Protein AF-A0AAR5PGC4-F1 (afdb_monomer_lite)

Radius of gyration: 44.19 Å; chains: 1; bounding box: 71×67×130 Å

Foldseek 3Di:
DDPPPPDQDWDADPDVVVQVVCCVQPVDSTQRPPDPVRVVSSVVSVVVVVVVVVVVVVVVVVVVVLVVQVVCVVVVVDDLVPRDPVCCPPPVNVVVVVVVVVVVVVVVPDDDDDPPPDLVVDPPVPPDDPPPPDCSVPPPPPDVPPDPDDPVVVVPPDDPVNCCVVVVDPDPVVVVVVDDDDPLVVVLVVDPDPVVNVVSVCVVVVVVVVVPVVDDDDDDDDDDDDDDDD

pLDDT: mean 74.35, std 17.11, range [30.66, 97.81]

Structure (mmCIF, N/CA/C/O backbone):
data_AF-A0AAR5PGC4-F1
#
_entry.id   AF-A0AAR5PGC4-F1
#
loop_
_atom_site.group_PDB
_atom_site.id
_atom_site.type_symbol
_atom_site.label_atom_id
_atom_site.label_alt_id
_atom_site.label_comp_id
_atom_site.label_asym_id
_atom_site.label_entity_id
_atom_site.label_seq_id
_atom_site.pdbx_PDB_ins_code
_atom_site.Cartn_x
_atom_site.Cartn_y
_atom_site.Cartn_z
_atom_site.occupancy
_atom_site.B_iso_or_equiv
_atom_site.auth_seq_id
_atom_site.auth_comp_id
_atom_site.auth_asym_id
_atom_site.auth_atom_id
_atom_site.pdbx_PDB_model_num
ATOM 1 N N . MET A 1 1 ? -27.493 26.673 59.583 1.00 34.72 1 MET A N 1
ATOM 2 C CA . MET A 1 1 ? -26.620 25.629 59.009 1.00 34.72 1 MET A CA 1
ATOM 3 C C . MET A 1 1 ? -27.508 24.739 58.149 1.00 34.72 1 MET A C 1
ATOM 5 O O . MET A 1 1 ? -28.115 23.813 58.661 1.00 34.72 1 MET A O 1
ATOM 9 N N . LEU A 1 2 ? -27.730 25.131 56.891 1.00 30.66 2 LEU A N 1
ATOM 10 C CA . LEU A 1 2 ? -28.584 24.382 55.966 1.00 30.66 2 LEU A CA 1
ATOM 11 C C . LEU A 1 2 ? -27.715 23.325 55.294 1.00 30.66 2 LEU A C 1
ATOM 13 O O . LEU A 1 2 ? -26.863 23.648 54.470 1.00 30.66 2 LEU A O 1
ATOM 17 N N . ILE A 1 3 ? -27.892 22.076 55.710 1.00 40.25 3 ILE A N 1
ATOM 18 C CA . ILE A 1 3 ? -27.291 20.920 55.054 1.00 40.25 3 ILE A CA 1
ATOM 19 C C . ILE A 1 3 ? -28.083 20.728 53.757 1.00 40.25 3 ILE A C 1
ATOM 21 O O . ILE A 1 3 ? -29.163 20.142 53.765 1.00 40.25 3 ILE A O 1
ATOM 25 N N . PHE A 1 4 ? -27.581 21.286 52.654 1.00 37.94 4 PHE A N 1
ATOM 26 C CA . PHE A 1 4 ? -28.023 20.916 51.311 1.00 37.94 4 PHE A CA 1
ATOM 27 C C . PHE A 1 4 ? -27.596 19.460 51.084 1.00 37.94 4 PHE A C 1
ATOM 29 O O . PHE A 1 4 ? -26.468 19.191 50.678 1.00 37.94 4 PHE A O 1
ATOM 36 N N . SER A 1 5 ? -28.478 18.510 51.399 1.00 41.94 5 SER A N 1
ATOM 37 C CA . SER A 1 5 ? -28.357 17.156 50.862 1.00 41.94 5 SER A CA 1
ATOM 38 C C . SER A 1 5 ? -28.735 17.243 49.390 1.00 41.94 5 SER A C 1
ATOM 40 O O . SER A 1 5 ? -29.903 17.397 49.049 1.00 41.94 5 SER A O 1
ATOM 42 N N . ALA A 1 6 ? -27.725 17.264 48.523 1.00 49.66 6 ALA A N 1
ATOM 43 C CA . ALA A 1 6 ? -27.918 17.111 47.093 1.00 49.66 6 ALA A CA 1
ATOM 44 C C . ALA A 1 6 ? -28.332 15.658 46.844 1.00 49.66 6 ALA A C 1
ATOM 46 O O . ALA A 1 6 ? -27.504 14.750 46.930 1.00 49.66 6 ALA A O 1
ATOM 47 N N . ASP A 1 7 ? -29.619 15.448 46.591 1.00 49.62 7 ASP A N 1
ATOM 48 C CA . ASP A 1 7 ? -30.157 14.149 46.216 1.00 49.62 7 ASP A CA 1
ATOM 49 C C . ASP A 1 7 ? -29.430 13.633 44.963 1.00 49.62 7 ASP A C 1
ATOM 51 O O . ASP A 1 7 ? -29.566 14.153 43.852 1.00 49.62 7 ASP A O 1
ATOM 55 N N . LEU A 1 8 ? -28.616 12.597 45.161 1.00 53.31 8 LEU A N 1
ATOM 56 C CA . LEU A 1 8 ? -28.086 11.740 44.109 1.00 53.31 8 LEU A CA 1
ATOM 57 C C . LEU A 1 8 ? -29.271 10.972 43.516 1.00 53.31 8 LEU A C 1
ATOM 59 O O . LEU A 1 8 ? -29.638 9.923 44.036 1.00 53.31 8 LEU A O 1
ATOM 63 N N . LEU A 1 9 ? -29.895 11.486 42.455 1.00 57.25 9 LEU A N 1
ATOM 64 C CA . LEU A 1 9 ? -30.876 10.729 41.673 1.00 57.25 9 LEU A CA 1
ATOM 65 C C . LEU A 1 9 ? -30.143 9.929 40.582 1.00 57.25 9 LEU A C 1
ATOM 67 O O . LEU A 1 9 ? -29.776 10.508 39.555 1.00 57.25 9 LEU A O 1
ATOM 71 N N . PRO A 1 10 ? -29.895 8.617 40.775 1.00 64.56 10 PRO A N 1
ATOM 72 C CA . PRO A 1 10 ? -29.341 7.771 39.728 1.00 64.56 10 PRO A CA 1
ATOM 73 C C . PRO A 1 10 ? -30.358 7.641 38.592 1.00 64.56 10 PRO A C 1
ATOM 75 O O . PRO A 1 10 ? -31.470 7.148 38.790 1.00 64.56 10 PRO A O 1
ATOM 78 N N . VAL A 1 11 ? -29.981 8.072 37.389 1.00 70.69 11 VAL A N 1
ATOM 79 C CA . VAL A 1 11 ? -30.839 7.940 36.205 1.00 70.69 11 VAL A CA 1
ATOM 80 C C . VAL A 1 11 ? -30.574 6.597 35.535 1.00 70.69 11 VAL A C 1
ATOM 82 O O . VAL A 1 11 ? -29.424 6.175 35.379 1.00 70.69 11 VAL A O 1
ATOM 85 N N . PHE A 1 12 ? -31.655 5.930 35.136 1.00 69.69 12 PHE A N 1
ATOM 86 C CA . PHE A 1 12 ? -31.626 4.642 34.456 1.00 69.69 12 PHE A CA 1
ATOM 87 C C . PHE A 1 12 ? -32.025 4.800 32.986 1.00 69.69 12 PHE A C 1
ATOM 89 O O . PHE A 1 12 ? -33.041 5.423 32.675 1.00 69.69 12 PHE A O 1
ATOM 96 N N . PHE A 1 13 ? -31.250 4.215 32.071 1.00 76.75 13 PHE A N 1
ATOM 97 C CA . PHE A 1 13 ? -31.572 4.221 30.643 1.00 76.75 13 PHE A CA 1
ATOM 98 C C . PHE A 1 13 ? -32.434 3.010 30.281 1.00 76.75 13 PHE A C 1
ATOM 100 O O . PHE A 1 13 ? -32.047 1.869 30.518 1.00 76.75 13 PHE A O 1
ATOM 107 N N . ASN A 1 14 ? -33.581 3.252 29.642 1.00 80.62 14 ASN A N 1
ATOM 108 C CA . ASN A 1 14 ? -34.483 2.186 29.187 1.00 80.62 14 ASN A CA 1
ATOM 109 C C . ASN A 1 14 ? -33.971 1.461 27.919 1.00 80.62 14 ASN A C 1
ATOM 111 O O . ASN A 1 14 ? -34.491 0.422 27.528 1.00 80.62 14 ASN A O 1
ATOM 115 N N . ILE A 1 15 ? -32.936 1.994 27.256 1.00 87.50 15 ILE A N 1
ATOM 116 C CA . ILE A 1 15 ? -32.367 1.402 26.040 1.00 87.50 15 ILE A CA 1
ATOM 117 C C . ILE A 1 15 ? -31.286 0.377 26.430 1.00 87.50 15 ILE A C 1
ATOM 119 O O . ILE A 1 15 ? -30.259 0.770 26.993 1.00 87.50 15 ILE A O 1
ATOM 123 N N . PRO A 1 16 ? -31.441 -0.919 26.088 1.00 87.25 16 PRO A N 1
ATOM 124 C CA . PRO A 1 16 ? -30.526 -1.971 26.535 1.00 87.25 16 PRO A CA 1
ATOM 125 C C . PRO A 1 16 ? -29.106 -1.808 25.980 1.00 87.25 16 PRO A C 1
ATOM 127 O O . PRO A 1 16 ? -28.147 -2.081 26.691 1.00 87.25 16 PRO A O 1
ATOM 130 N N . GLN A 1 17 ? -28.957 -1.307 24.748 1.00 89.06 17 GLN A N 1
ATOM 131 C CA . GLN A 1 17 ? -27.648 -1.049 24.129 1.00 89.06 17 GLN A CA 1
ATOM 132 C C . GLN A 1 17 ? -26.873 0.068 24.836 1.00 89.06 17 GLN A C 1
ATOM 134 O O . GLN A 1 17 ? -25.654 0.006 24.973 1.00 89.06 17 GLN A O 1
ATOM 139 N N . VAL A 1 18 ? -27.586 1.101 25.292 1.00 88.25 18 VAL A N 1
ATOM 140 C CA . VAL A 1 18 ? -26.988 2.208 26.044 1.00 88.25 18 VAL A CA 1
ATOM 141 C C . VAL A 1 18 ? -26.573 1.710 27.421 1.00 88.25 18 VAL A C 1
ATOM 143 O O . VAL A 1 18 ? -25.461 1.986 27.860 1.00 88.25 18 VAL A O 1
ATOM 146 N N . ARG A 1 19 ? -27.421 0.901 28.061 1.00 87.50 19 ARG A N 1
ATOM 147 C CA . ARG A 1 19 ? -27.125 0.286 29.354 1.00 87.50 19 ARG A CA 1
ATOM 148 C C . ARG A 1 19 ? -25.873 -0.595 29.305 1.00 87.50 19 ARG A C 1
ATOM 150 O O . ARG A 1 19 ? -24.963 -0.364 30.091 1.00 87.50 19 ARG A O 1
ATOM 157 N N . THR A 1 20 ? -25.780 -1.533 28.361 1.00 89.50 20 THR A N 1
ATOM 158 C CA . THR A 1 20 ? -24.592 -2.397 28.222 1.00 89.50 20 THR A CA 1
ATOM 159 C C . THR A 1 20 ? -23.338 -1.608 27.868 1.00 89.50 20 THR A C 1
ATOM 161 O O . THR A 1 20 ? -22.251 -1.941 28.337 1.00 89.50 20 THR A O 1
ATOM 164 N N . ARG A 1 21 ? -23.458 -0.533 27.076 1.00 89.69 21 ARG A N 1
ATOM 165 C CA . ARG A 1 21 ? -22.313 0.329 26.756 1.00 89.69 21 ARG A CA 1
ATOM 166 C C . ARG A 1 21 ? -21.834 1.130 27.965 1.00 89.69 21 ARG A C 1
ATOM 168 O O . ARG A 1 21 ? -20.632 1.187 28.195 1.00 89.69 21 ARG A O 1
ATOM 175 N N . ILE A 1 22 ? -22.740 1.700 28.756 1.00 89.69 22 ILE A N 1
ATOM 176 C CA . ILE A 1 22 ? -22.387 2.407 29.997 1.00 89.69 22 ILE A CA 1
ATOM 177 C C . ILE A 1 22 ? -21.803 1.429 31.020 1.00 89.69 22 ILE A C 1
ATOM 179 O O . ILE A 1 22 ? -20.782 1.737 31.626 1.00 89.69 22 ILE A O 1
ATOM 183 N N . GLU A 1 23 ? -22.374 0.233 31.157 1.00 90.19 23 GLU A N 1
ATOM 184 C CA . GLU A 1 23 ? -21.842 -0.824 32.021 1.00 90.19 23 GLU A CA 1
ATOM 185 C C . GLU A 1 23 ? -20.435 -1.251 31.586 1.00 90.19 23 GLU A C 1
ATOM 187 O O . GLU A 1 23 ? -19.547 -1.377 32.423 1.00 90.19 23 GLU A O 1
ATOM 192 N N . LYS A 1 24 ? -20.178 -1.371 30.280 1.00 91.88 24 LYS A N 1
ATOM 193 C CA . LYS A 1 24 ? -18.837 -1.648 29.747 1.00 91.88 24 LYS A CA 1
ATOM 194 C C . LYS A 1 24 ? -17.844 -0.513 30.030 1.00 91.88 24 LYS A C 1
ATOM 196 O O . LYS A 1 24 ? -16.697 -0.784 30.371 1.00 91.88 24 LYS A O 1
ATOM 201 N N . LEU A 1 25 ? -18.263 0.744 29.867 1.00 91.19 25 LEU A N 1
ATOM 202 C CA . LEU A 1 25 ? -17.384 1.910 30.012 1.00 91.19 25 LEU A CA 1
ATOM 203 C C . LEU A 1 25 ? -17.133 2.282 31.476 1.00 91.19 25 LEU A C 1
ATOM 205 O O . LEU A 1 25 ? -16.019 2.654 31.828 1.00 91.19 25 LEU A O 1
ATOM 209 N N . MET A 1 26 ? -18.144 2.210 32.340 1.00 88.44 26 MET A N 1
ATOM 210 C CA . MET A 1 26 ? -18.087 2.685 33.729 1.00 88.44 26 MET A CA 1
ATOM 211 C C . MET A 1 26 ? -18.157 1.571 34.775 1.00 88.44 26 MET A C 1
ATOM 213 O O . MET A 1 26 ? -17.808 1.822 35.927 1.00 88.44 26 MET A O 1
ATOM 217 N N . GLY A 1 27 ? -18.568 0.357 34.402 1.00 86.44 27 GLY A N 1
ATOM 218 C CA . GLY A 1 27 ? -18.785 -0.762 35.328 1.00 86.44 27 GLY A CA 1
ATOM 219 C C . GLY A 1 27 ? -20.105 -0.682 36.100 1.00 86.44 27 GLY A C 1
ATOM 220 O O . GLY A 1 27 ? -20.394 -1.557 36.911 1.00 86.44 27 GLY A O 1
ATOM 221 N N . THR A 1 28 ? -20.906 0.364 35.873 1.00 86.56 28 THR A N 1
ATOM 222 C CA . THR A 1 28 ? -22.172 0.612 36.573 1.00 86.56 28 THR A CA 1
ATOM 223 C C . THR A 1 28 ? -23.321 0.784 35.589 1.00 86.56 28 THR A C 1
ATOM 225 O O . THR A 1 28 ? -23.150 1.299 34.491 1.00 86.56 28 THR A O 1
ATOM 228 N N . ASN A 1 29 ? -24.523 0.387 36.009 1.00 83.00 29 ASN A N 1
ATOM 229 C CA . ASN A 1 29 ? -25.752 0.516 35.216 1.00 83.00 29 ASN A CA 1
ATOM 230 C C . ASN A 1 29 ? -26.501 1.846 35.439 1.00 83.00 29 ASN A C 1
ATOM 232 O O . ASN A 1 29 ? -27.497 2.110 34.769 1.00 83.00 29 ASN A O 1
ATOM 236 N N . TYR A 1 30 ? -26.051 2.665 36.392 1.00 80.69 30 TYR A N 1
ATOM 237 C CA . TYR A 1 30 ? -26.621 3.972 36.714 1.00 80.69 30 TYR A CA 1
ATOM 238 C C . TYR A 1 30 ? -25.645 5.093 36.355 1.00 80.69 30 TYR A C 1
ATOM 240 O O . TYR A 1 30 ? -24.426 4.914 36.451 1.00 80.69 30 TYR A O 1
ATOM 248 N N . VAL A 1 31 ? -26.202 6.245 35.975 1.00 83.62 31 VAL A N 1
ATOM 249 C CA . VAL A 1 31 ? -25.458 7.466 35.645 1.00 83.62 31 VAL A CA 1
ATOM 250 C C . VAL A 1 31 ? -25.812 8.577 36.626 1.00 83.62 31 VAL A C 1
ATOM 252 O O . VAL A 1 31 ? -26.988 8.881 36.838 1.00 83.62 31 VAL A O 1
ATOM 255 N N . SER A 1 32 ? -24.780 9.200 37.195 1.00 84.75 32 SER A N 1
ATOM 256 C CA . SER A 1 32 ? -24.904 10.356 38.085 1.00 84.75 32 SER A CA 1
ATOM 257 C C . SER A 1 32 ? -24.766 11.646 37.278 1.00 84.75 32 SER A C 1
ATOM 259 O O . SER A 1 32 ? -23.658 12.130 37.067 1.00 84.75 32 SER A O 1
ATOM 261 N N . LEU A 1 33 ? -25.888 12.212 36.823 1.00 82.75 33 LEU A N 1
ATOM 262 C CA . LEU A 1 33 ? -25.890 13.439 36.007 1.00 82.75 33 LEU A CA 1
ATOM 263 C C . LEU A 1 33 ? -25.464 14.692 36.786 1.00 82.75 33 LEU A C 1
ATOM 265 O O . LEU A 1 33 ? -24.995 15.661 36.196 1.00 82.75 33 LEU A O 1
ATOM 269 N N . THR A 1 34 ? -25.652 14.684 38.105 1.00 86.44 34 THR A N 1
ATOM 270 C CA . THR A 1 34 ? -25.346 15.814 38.992 1.00 86.44 34 THR A CA 1
ATOM 271 C C . THR A 1 34 ? -23.878 15.865 39.410 1.00 86.44 34 THR A C 1
ATOM 273 O O . THR A 1 34 ? -23.399 16.919 39.826 1.00 86.44 34 THR A O 1
ATOM 276 N N . ASP A 1 35 ? -23.147 14.754 39.280 1.00 89.62 35 ASP A N 1
ATOM 277 C CA . ASP A 1 35 ? -21.727 14.690 39.607 1.00 89.62 35 ASP A CA 1
ATOM 278 C C . ASP A 1 35 ? -20.877 15.055 38.384 1.00 89.62 35 ASP A C 1
ATOM 280 O O . ASP A 1 35 ? -20.776 14.311 37.404 1.00 89.62 35 ASP A O 1
ATOM 284 N N . ARG A 1 36 ? -20.217 16.212 38.465 1.00 89.56 36 ARG A N 1
ATOM 285 C CA . ARG A 1 36 ? -19.319 16.706 37.418 1.00 89.56 36 ARG A CA 1
ATOM 286 C C . ARG A 1 36 ? -18.166 15.741 37.145 1.00 89.56 36 ARG A C 1
ATOM 288 O O . ARG A 1 36 ? -17.799 15.571 35.984 1.00 89.56 36 ARG A O 1
ATOM 295 N N . ASN A 1 37 ? -17.606 15.118 38.180 1.00 91.69 37 ASN A N 1
ATOM 296 C CA . ASN A 1 37 ? -16.457 14.227 38.029 1.00 91.69 37 ASN A CA 1
ATOM 297 C C . ASN A 1 37 ? -16.865 12.947 37.297 1.00 91.69 37 ASN A C 1
ATOM 299 O O . ASN A 1 37 ? -16.166 12.498 36.387 1.00 91.69 37 ASN A O 1
ATOM 303 N N . TYR A 1 38 ? -18.029 12.393 37.654 1.00 90.25 38 TYR A N 1
ATOM 304 C CA . TYR A 1 38 ? -18.606 11.248 36.957 1.00 90.25 38 TYR A CA 1
ATOM 305 C C . TYR A 1 38 ? -18.847 11.560 35.476 1.00 90.25 38 TYR A C 1
ATOM 307 O O . TYR A 1 38 ? -18.414 10.801 34.610 1.00 90.25 38 TYR A O 1
ATOM 315 N N . MET A 1 39 ? -19.493 12.691 35.179 1.00 90.75 39 MET A N 1
ATOM 316 C CA . MET A 1 39 ? -19.829 13.070 33.804 1.00 90.75 39 MET A CA 1
ATOM 317 C C . MET A 1 39 ? -18.592 13.340 32.942 1.00 90.75 39 MET A C 1
ATOM 319 O O . MET A 1 39 ? -18.552 12.896 31.796 1.00 90.75 39 MET A O 1
ATOM 323 N N . GLN A 1 40 ? -17.562 13.996 33.489 1.00 93.25 40 GLN A N 1
ATOM 324 C CA . GLN A 1 40 ? -16.295 14.212 32.779 1.00 93.25 40 GLN A CA 1
ATOM 325 C C . GLN A 1 40 ? -15.590 12.889 32.461 1.00 93.25 40 GLN A C 1
ATOM 327 O O . GLN A 1 40 ? -15.178 12.671 31.324 1.00 93.25 40 GLN A O 1
ATOM 332 N N . LYS A 1 41 ? -15.522 11.974 33.432 1.00 93.50 41 LYS A N 1
ATOM 333 C CA . LYS A 1 41 ? -14.895 10.659 33.249 1.00 93.50 41 LYS A CA 1
ATOM 334 C C . LYS A 1 41 ? -15.655 9.774 32.260 1.00 93.50 41 LYS A C 1
ATOM 336 O O . LYS A 1 41 ? -15.044 9.070 31.462 1.00 93.50 41 LYS A O 1
ATOM 341 N N . LEU A 1 42 ? -16.989 9.799 32.305 1.00 92.44 42 LEU A N 1
ATOM 342 C CA . LEU A 1 42 ? -17.820 9.094 31.331 1.00 92.44 42 LEU A CA 1
ATOM 343 C C . LEU A 1 42 ? -17.586 9.649 29.919 1.00 92.44 42 LEU A C 1
ATOM 345 O O . LEU A 1 42 ? -17.441 8.869 28.982 1.00 92.44 42 LEU A O 1
ATOM 349 N N . GLN A 1 43 ? -17.516 10.974 29.769 1.00 92.75 43 GLN A N 1
ATOM 350 C CA . GLN A 1 43 ? -17.232 11.614 28.485 1.00 92.75 43 GLN A CA 1
ATOM 351 C C . GLN A 1 43 ? -15.856 11.214 27.938 1.00 92.75 43 GLN A C 1
ATOM 353 O O . GLN A 1 43 ? -15.766 10.833 26.773 1.00 92.75 43 GLN A O 1
ATOM 358 N N . GLU A 1 44 ? -14.811 11.263 28.767 1.00 95.94 44 GLU A N 1
ATOM 359 C CA . GLU A 1 44 ? -13.448 10.862 28.395 1.00 95.94 44 GLU A CA 1
ATOM 360 C C . GLU A 1 44 ? -13.420 9.420 27.874 1.00 95.94 44 GLU A C 1
ATOM 362 O O . GLU A 1 44 ? -13.002 9.178 26.745 1.00 95.94 44 GLU A O 1
ATOM 367 N N . ARG A 1 45 ? -14.014 8.477 28.613 1.00 95.00 45 ARG A N 1
ATOM 368 C CA . ARG A 1 45 ? -14.063 7.065 28.200 1.00 95.00 45 ARG A CA 1
ATOM 369 C C . ARG A 1 45 ? -14.872 6.813 26.930 1.00 95.00 45 ARG A C 1
ATOM 371 O O . ARG A 1 45 ? -14.540 5.914 26.162 1.00 95.00 45 ARG A O 1
ATOM 378 N N . ILE A 1 46 ? -15.955 7.563 26.705 1.00 94.69 46 ILE A N 1
ATOM 379 C CA . ILE A 1 46 ? -16.722 7.470 25.453 1.00 94.69 46 ILE A CA 1
ATOM 380 C C . ILE A 1 46 ? -15.849 7.899 24.268 1.00 94.69 46 ILE A C 1
ATOM 382 O O . ILE A 1 46 ? -15.893 7.253 23.219 1.00 94.69 46 ILE A O 1
ATOM 386 N N . LEU A 1 47 ? -15.073 8.976 24.430 1.00 95.56 47 LEU A N 1
ATOM 387 C CA . LEU A 1 47 ? -14.162 9.463 23.396 1.00 95.56 47 LEU A CA 1
ATOM 388 C C . LEU A 1 47 ? -13.025 8.468 23.140 1.00 95.56 47 LEU A C 1
ATOM 390 O O . LEU A 1 47 ? -12.778 8.145 21.981 1.00 95.56 47 LEU A O 1
ATOM 394 N N . GLU A 1 48 ? -12.411 7.924 24.192 1.00 96.19 48 GLU A N 1
ATOM 395 C CA . GLU A 1 48 ? -11.367 6.895 24.089 1.00 96.19 48 GLU A CA 1
ATOM 396 C C . GLU A 1 48 ? -11.866 5.637 23.358 1.00 96.19 48 GLU A C 1
ATOM 398 O O . GLU A 1 48 ? -11.237 5.188 22.403 1.00 96.19 48 GLU A O 1
ATOM 403 N N . ASP A 1 49 ? -13.033 5.090 23.725 1.00 95.88 49 ASP A N 1
ATOM 404 C CA . ASP A 1 49 ? -13.599 3.904 23.055 1.00 95.88 49 ASP A CA 1
ATOM 405 C C . ASP A 1 49 ? -13.926 4.182 21.578 1.00 95.88 49 ASP A C 1
ATOM 407 O O . ASP A 1 49 ? -13.766 3.303 20.725 1.00 95.88 49 ASP A O 1
ATOM 411 N N . TYR A 1 50 ? -14.355 5.404 21.245 1.00 96.06 50 TYR A N 1
ATOM 412 C CA . TYR A 1 50 ? -14.558 5.803 19.853 1.00 96.06 50 TYR A CA 1
ATOM 413 C C . TYR A 1 50 ? -13.235 5.910 19.087 1.00 96.06 50 TYR A C 1
ATOM 415 O O . TYR A 1 50 ? -13.137 5.400 17.966 1.00 96.06 50 TYR A O 1
ATOM 423 N N . GLU A 1 51 ? -12.218 6.533 19.683 1.00 96.50 51 GLU A N 1
ATOM 424 C CA . GLU A 1 51 ? -10.887 6.640 19.091 1.00 96.50 51 GLU A CA 1
ATOM 425 C C . GLU A 1 51 ? -10.281 5.255 18.863 1.00 96.50 51 GLU A C 1
ATOM 427 O O . GLU A 1 51 ? -9.847 4.953 17.752 1.00 96.50 51 GLU A O 1
ATOM 432 N N . GLU A 1 52 ? -10.335 4.368 19.854 1.00 96.31 52 GLU A N 1
ATOM 433 C CA . GLU A 1 52 ? -9.861 2.994 19.717 1.00 96.31 52 GLU A CA 1
ATOM 434 C C . GLU A 1 52 ? -10.574 2.243 18.592 1.00 96.31 52 GLU A C 1
ATOM 436 O O . GLU A 1 52 ? -9.936 1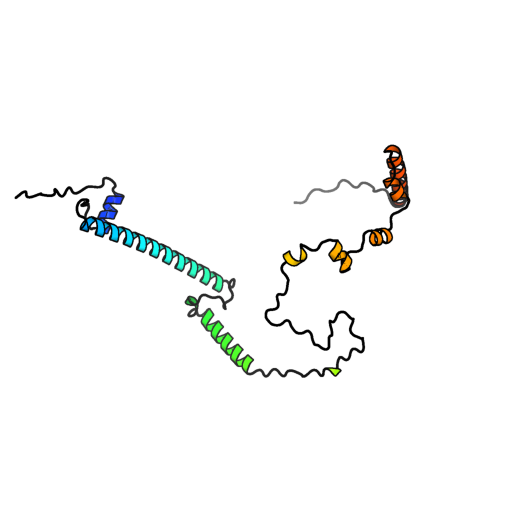.531 17.814 1.00 96.31 52 GLU A O 1
ATOM 441 N N . GLN A 1 53 ? -11.902 2.363 18.498 1.00 96.44 53 GLN A N 1
ATOM 442 C CA . GLN A 1 53 ? -12.670 1.730 17.424 1.00 96.44 53 GLN A CA 1
ATOM 443 C C . GLN A 1 53 ? -12.279 2.297 16.059 1.00 96.44 53 GLN A C 1
ATOM 445 O O . GLN A 1 53 ? -12.140 1.539 15.094 1.00 96.44 53 GLN A O 1
ATOM 450 N N . MET A 1 54 ? -12.059 3.609 15.969 1.00 97.12 54 MET A N 1
ATOM 451 C CA . MET A 1 54 ? -11.588 4.250 14.746 1.00 97.12 54 MET A CA 1
ATOM 452 C C . MET A 1 54 ? -10.190 3.756 14.365 1.00 97.12 54 MET A C 1
ATOM 454 O O . MET A 1 54 ? -9.983 3.318 13.234 1.00 97.12 54 MET A O 1
ATOM 458 N N . GLN A 1 55 ? -9.251 3.751 15.310 1.00 97.38 55 GLN A N 1
ATOM 459 C CA . GLN A 1 55 ? -7.886 3.275 15.103 1.00 97.38 55 GLN A CA 1
ATOM 460 C C . GLN A 1 55 ? -7.859 1.797 14.700 1.00 97.38 55 GLN A C 1
ATOM 462 O O . GLN A 1 55 ? -7.135 1.435 13.776 1.00 97.38 55 GLN A O 1
ATOM 467 N N . LYS A 1 56 ? -8.685 0.944 15.321 1.00 97.56 56 LYS A N 1
ATOM 468 C CA . LYS A 1 56 ? -8.846 -0.466 14.922 1.00 97.56 56 LYS A CA 1
ATOM 469 C C . LYS A 1 56 ? -9.296 -0.578 13.465 1.00 97.56 56 LYS A C 1
ATOM 471 O O . LYS A 1 56 ? -8.698 -1.328 12.704 1.00 97.56 56 LYS A O 1
ATOM 476 N N . ARG A 1 57 ? -10.293 0.207 13.043 1.00 97.81 57 ARG A N 1
ATOM 477 C CA . ARG A 1 57 ? -10.764 0.216 11.644 1.00 97.81 57 ARG A CA 1
ATOM 478 C C . ARG A 1 57 ? -9.703 0.719 10.669 1.00 97.81 57 ARG A C 1
ATOM 480 O O . ARG A 1 57 ? -9.611 0.196 9.565 1.00 97.81 57 ARG A O 1
ATOM 487 N N . ILE A 1 58 ? -8.929 1.732 11.056 1.00 96.88 58 ILE A N 1
ATOM 488 C CA . ILE A 1 58 ? -7.823 2.243 10.239 1.00 96.88 58 ILE A CA 1
ATOM 489 C C . ILE A 1 58 ? -6.757 1.159 10.068 1.00 96.88 58 ILE A C 1
ATOM 491 O O . ILE A 1 58 ? -6.361 0.900 8.938 1.00 96.88 58 ILE A O 1
ATOM 495 N N . LYS A 1 59 ? -6.357 0.487 11.153 1.00 97.12 59 LYS A N 1
ATOM 496 C CA . LYS A 1 59 ? -5.362 -0.595 11.117 1.00 97.12 59 LYS A CA 1
ATOM 497 C C . LYS A 1 59 ? -5.801 -1.755 10.233 1.00 97.12 59 LYS A C 1
ATOM 499 O O . LYS A 1 59 ? -5.049 -2.140 9.352 1.00 97.12 59 LYS A O 1
ATOM 504 N N . VAL A 1 60 ? -7.039 -2.227 10.390 1.00 97.25 60 VAL A N 1
ATOM 505 C CA . VAL A 1 60 ? -7.588 -3.297 9.537 1.00 97.25 60 VAL A CA 1
ATOM 506 C C . VAL A 1 60 ? -7.514 -2.908 8.058 1.00 97.25 60 VAL A C 1
ATOM 508 O O . VAL A 1 60 ? -7.033 -3.682 7.244 1.00 97.25 60 VAL A O 1
ATOM 511 N N . ARG A 1 61 ? -7.903 -1.677 7.702 1.00 95.94 61 ARG A N 1
ATOM 512 C CA . ARG A 1 61 ? -7.805 -1.209 6.308 1.00 95.94 61 ARG A CA 1
ATOM 513 C C . ARG A 1 61 ? -6.366 -1.082 5.813 1.00 95.94 61 ARG A C 1
ATOM 515 O O . ARG A 1 61 ? -6.114 -1.312 4.637 1.00 95.94 61 ARG A O 1
ATOM 522 N N . GLN A 1 62 ? -5.442 -0.662 6.674 1.00 93.88 62 GLN A N 1
ATOM 523 C CA . GLN A 1 62 ? -4.021 -0.594 6.332 1.00 93.88 62 GLN A CA 1
ATOM 524 C C . GLN A 1 62 ? -3.468 -1.993 6.060 1.00 93.88 62 GLN A C 1
ATOM 526 O O . GLN A 1 62 ? -2.784 -2.180 5.061 1.00 93.88 62 GLN A O 1
ATOM 531 N N . GLU A 1 63 ? -3.813 -2.973 6.894 1.00 91.88 63 GLU A N 1
ATOM 532 C CA . GLU A 1 63 ? -3.430 -4.375 6.709 1.00 91.88 63 GLU A CA 1
ATOM 533 C C . GLU A 1 63 ? -4.007 -4.946 5.405 1.00 91.88 63 GLU A C 1
ATOM 535 O O . GLU A 1 63 ? -3.259 -5.493 4.596 1.00 91.88 63 GLU A O 1
ATOM 540 N N . GLU A 1 64 ? -5.299 -4.731 5.138 1.00 93.62 64 GLU A N 1
ATOM 541 C CA . GLU A 1 64 ? -5.953 -5.136 3.884 1.00 93.62 64 GLU A CA 1
ATOM 542 C C . GLU A 1 64 ? -5.274 -4.518 2.648 1.00 93.62 64 GLU A C 1
ATOM 544 O O . GLU A 1 64 ? -5.027 -5.204 1.652 1.00 93.62 64 GLU A O 1
ATOM 549 N N . GLU A 1 65 ? -4.939 -3.225 2.699 1.00 91.69 65 GLU A N 1
ATOM 550 C CA . GLU A 1 65 ? -4.263 -2.542 1.594 1.00 91.69 65 GLU A CA 1
ATOM 551 C C . GLU A 1 65 ? -2.825 -3.044 1.411 1.00 91.69 65 GLU A C 1
ATOM 553 O O . GLU A 1 65 ? -2.384 -3.263 0.280 1.00 91.69 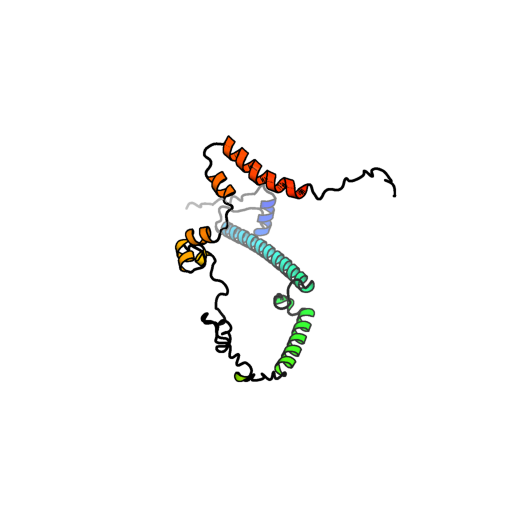65 GLU A O 1
ATOM 558 N N . MET A 1 66 ? -2.107 -3.308 2.503 1.00 87.00 66 MET A N 1
ATOM 559 C CA . MET A 1 66 ? -0.765 -3.889 2.455 1.00 87.00 66 MET A CA 1
ATOM 560 C C . MET A 1 66 ? -0.772 -5.292 1.842 1.00 87.00 66 MET A C 1
ATOM 562 O O . MET A 1 66 ? 0.069 -5.597 0.988 1.00 87.00 66 MET A O 1
ATOM 566 N N . GLU A 1 67 ? -1.738 -6.137 2.206 1.00 89.00 67 GLU A N 1
ATOM 567 C CA . GLU A 1 67 ? -1.919 -7.457 1.597 1.00 89.00 67 GLU A CA 1
ATOM 568 C C . GLU A 1 67 ? -2.256 -7.352 0.108 1.00 89.00 67 GLU A C 1
ATOM 570 O O . GLU A 1 67 ? -1.677 -8.067 -0.720 1.00 89.00 67 GLU A O 1
ATOM 575 N N . ARG A 1 68 ? -3.138 -6.418 -0.263 1.00 91.44 68 ARG A N 1
ATOM 576 C CA . ARG A 1 68 ? -3.483 -6.148 -1.663 1.00 91.44 68 ARG A CA 1
ATOM 577 C C . ARG A 1 68 ? -2.252 -5.754 -2.477 1.00 91.44 68 ARG A C 1
ATOM 579 O O . ARG A 1 68 ? -2.045 -6.294 -3.567 1.00 91.44 68 ARG A O 1
ATOM 586 N N . VAL A 1 69 ? -1.421 -4.846 -1.962 1.00 85.69 69 VAL A N 1
ATOM 587 C CA . VAL A 1 69 ? -0.194 -4.406 -2.643 1.00 85.69 69 VAL A CA 1
ATOM 588 C C . VAL A 1 69 ? 0.824 -5.540 -2.730 1.00 85.69 69 VAL A C 1
ATOM 590 O O . VAL A 1 69 ? 1.377 -5.769 -3.807 1.00 85.69 69 VAL A O 1
ATOM 593 N N . LYS A 1 70 ? 1.024 -6.313 -1.655 1.00 85.25 70 LYS A N 1
ATOM 594 C CA . LYS A 1 70 ? 1.879 -7.511 -1.677 1.00 85.25 70 LYS A CA 1
ATOM 595 C C . LYS A 1 70 ? 1.454 -8.466 -2.795 1.00 85.25 70 LYS A C 1
ATOM 597 O O . LYS A 1 70 ? 2.291 -8.889 -3.590 1.00 85.25 70 LYS A O 1
ATOM 602 N N . ASN A 1 71 ? 0.158 -8.744 -2.914 1.00 89.06 71 ASN A N 1
ATOM 603 C CA . ASN A 1 71 ? -0.376 -9.607 -3.968 1.00 89.06 71 ASN A CA 1
ATOM 604 C C . ASN A 1 71 ? -0.135 -9.035 -5.373 1.00 89.06 71 ASN A C 1
ATOM 606 O O . ASN A 1 71 ? 0.183 -9.786 -6.293 1.00 89.06 71 ASN A O 1
ATOM 610 N N . LEU A 1 72 ? -0.240 -7.716 -5.551 1.00 87.31 72 LEU A N 1
ATOM 611 C CA . LEU A 1 72 ? 0.044 -7.062 -6.831 1.00 87.31 72 LEU A CA 1
ATOM 612 C C . LEU A 1 72 ? 1.518 -7.141 -7.236 1.00 87.31 72 LEU A C 1
ATOM 614 O O . LEU A 1 72 ? 1.803 -7.331 -8.422 1.00 87.31 72 LEU A O 1
ATOM 618 N N . VAL A 1 73 ? 2.438 -7.020 -6.276 1.00 86.44 73 VAL A N 1
ATOM 619 C CA . VAL A 1 73 ? 3.874 -7.180 -6.538 1.00 86.44 73 VAL A CA 1
ATOM 620 C C . VAL A 1 73 ? 4.195 -8.634 -6.883 1.00 86.44 73 VAL A C 1
ATOM 622 O O . VAL A 1 73 ? 4.883 -8.889 -7.867 1.00 86.44 73 VAL A O 1
ATOM 625 N N . LEU A 1 74 ? 3.637 -9.598 -6.142 1.00 83.44 74 LEU A N 1
ATOM 626 C CA . LEU A 1 74 ? 3.800 -11.027 -6.443 1.00 83.44 74 LEU A CA 1
ATOM 627 C C . LEU A 1 74 ? 3.223 -11.409 -7.813 1.00 83.44 74 LEU A C 1
ATOM 629 O O . LEU A 1 74 ? 3.795 -12.241 -8.511 1.00 83.44 74 LEU A O 1
ATOM 633 N N . ALA A 1 75 ? 2.119 -10.778 -8.217 1.00 87.56 75 ALA A N 1
ATOM 634 C CA . ALA A 1 75 ? 1.526 -10.947 -9.541 1.00 87.56 75 ALA A CA 1
ATOM 635 C C . ALA A 1 75 ? 2.291 -10.210 -10.661 1.00 87.56 75 ALA A C 1
ATOM 637 O O . ALA A 1 75 ? 1.916 -10.337 -11.826 1.00 87.56 75 ALA A O 1
ATOM 638 N N . GLY A 1 76 ? 3.319 -9.418 -10.333 1.00 82.38 76 GLY A N 1
ATOM 639 C CA . GLY A 1 76 ? 4.147 -8.692 -11.301 1.00 82.38 76 GLY A CA 1
ATOM 640 C C . GLY A 1 76 ? 3.482 -7.467 -11.937 1.00 82.38 76 GLY A C 1
ATOM 641 O O . GLY A 1 76 ? 3.982 -6.957 -12.936 1.00 82.38 76 GLY A O 1
ATOM 642 N N . LYS A 1 77 ? 2.359 -6.980 -11.389 1.00 85.31 77 LYS A N 1
ATOM 643 C CA . LYS A 1 77 ? 1.686 -5.763 -11.888 1.00 85.31 77 LYS A CA 1
ATOM 644 C C . LYS A 1 77 ? 2.369 -4.478 -11.418 1.00 85.31 77 LYS A C 1
ATOM 646 O O . LYS A 1 77 ? 2.237 -3.448 -12.071 1.00 85.31 77 LYS A O 1
ATOM 651 N N . ILE A 1 78 ? 3.065 -4.541 -10.284 1.00 82.62 78 ILE A N 1
ATOM 652 C CA . ILE A 1 78 ? 3.861 -3.445 -9.727 1.00 82.62 78 ILE A CA 1
ATOM 653 C C . ILE A 1 78 ? 5.339 -3.837 -9.854 1.00 82.62 78 ILE A C 1
ATOM 655 O O . ILE A 1 78 ? 5.692 -4.947 -9.443 1.00 82.62 78 ILE A O 1
ATOM 659 N N . PRO A 1 79 ? 6.204 -2.967 -10.408 1.00 80.69 79 PRO A N 1
ATOM 660 C CA . PRO A 1 79 ? 7.636 -3.234 -10.472 1.00 80.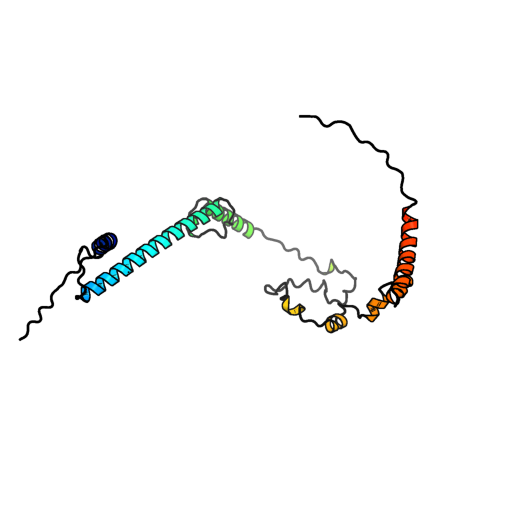69 79 PRO A CA 1
ATOM 661 C C . PRO A 1 79 ? 8.244 -3.280 -9.065 1.00 80.69 79 PRO A C 1
ATOM 663 O O . PRO A 1 79 ? 7.830 -2.546 -8.168 1.00 80.69 79 PRO A O 1
ATOM 666 N N . LEU A 1 80 ? 9.262 -4.122 -8.882 1.00 74.94 80 LEU A N 1
ATOM 667 C CA . LEU A 1 80 ? 9.892 -4.364 -7.578 1.00 74.94 80 LEU A CA 1
ATOM 668 C C . LEU A 1 80 ? 10.526 -3.100 -6.967 1.00 74.94 80 LEU A C 1
ATOM 670 O O . LEU A 1 80 ? 10.544 -2.974 -5.747 1.00 74.94 80 LEU A O 1
ATOM 674 N N . ASP A 1 81 ? 10.937 -2.127 -7.786 1.00 76.62 81 ASP A N 1
ATOM 675 C CA . ASP A 1 81 ? 11.482 -0.837 -7.329 1.00 76.62 81 ASP A CA 1
ATOM 676 C C . ASP A 1 81 ? 10.468 0.017 -6.547 1.00 76.62 81 ASP A C 1
ATOM 678 O O . ASP A 1 81 ? 10.849 0.862 -5.740 1.00 76.62 81 ASP A O 1
ATOM 682 N N . GLN A 1 82 ? 9.169 -0.191 -6.784 1.00 80.25 82 GLN A N 1
ATOM 683 C CA . GLN A 1 82 ? 8.075 0.515 -6.106 1.00 80.25 82 GLN A CA 1
ATOM 684 C C . GLN A 1 82 ? 7.419 -0.348 -5.022 1.00 80.25 82 GLN A C 1
ATOM 686 O O . GLN A 1 82 ? 6.336 -0.025 -4.529 1.00 80.25 82 GLN A O 1
ATOM 691 N N . ALA A 1 83 ? 8.040 -1.473 -4.667 1.00 78.69 83 ALA A N 1
ATOM 692 C CA . ALA A 1 83 ? 7.502 -2.359 -3.657 1.00 78.69 83 ALA A CA 1
ATOM 693 C C . ALA A 1 83 ? 7.511 -1.706 -2.260 1.00 78.69 83 ALA A C 1
ATOM 695 O O . ALA A 1 83 ? 8.437 -0.963 -1.924 1.00 78.69 83 ALA A O 1
ATOM 696 N N . PRO A 1 84 ? 6.519 -2.017 -1.405 1.00 81.56 84 PRO A N 1
ATOM 697 C CA . PRO A 1 84 ? 6.485 -1.505 -0.042 1.00 81.56 84 PRO A CA 1
ATOM 698 C C . PRO A 1 84 ? 7.725 -1.921 0.764 1.00 81.56 84 PRO A C 1
ATOM 700 O O . PRO A 1 84 ? 8.166 -3.071 0.648 1.00 81.56 84 PRO A O 1
ATOM 703 N N . PRO A 1 85 ? 8.235 -1.054 1.661 1.00 81.00 85 PRO A N 1
ATOM 704 C CA . PRO A 1 85 ? 9.402 -1.362 2.491 1.00 81.00 85 PRO A CA 1
ATOM 705 C C . PRO A 1 85 ? 9.154 -2.539 3.444 1.00 81.00 85 PRO A C 1
ATOM 707 O O . PRO A 1 85 ? 10.075 -3.284 3.766 1.00 81.00 85 PRO A O 1
ATOM 710 N N . GLU A 1 86 ? 7.905 -2.765 3.851 1.00 81.94 86 GLU A N 1
ATOM 711 C CA . GLU A 1 86 ? 7.513 -3.885 4.716 1.00 81.94 86 GLU A CA 1
ATOM 712 C C . GLU A 1 86 ? 7.764 -5.252 4.057 1.00 81.94 86 GLU A C 1
ATOM 714 O O . GLU A 1 86 ? 7.984 -6.252 4.739 1.00 81.94 86 GLU A O 1
ATOM 719 N N . MET A 1 87 ? 7.820 -5.300 2.722 1.00 79.75 87 MET A N 1
ATOM 720 C CA . MET A 1 87 ? 8.112 -6.513 1.960 1.00 79.75 87 MET A CA 1
ATOM 721 C C . MET A 1 87 ? 9.620 -6.730 1.730 1.00 79.75 87 MET A C 1
ATOM 723 O O . MET A 1 87 ? 10.008 -7.714 1.100 1.00 79.75 87 MET A O 1
ATOM 727 N N . ALA A 1 88 ? 10.495 -5.873 2.268 1.00 80.62 88 ALA A N 1
ATOM 728 C CA . ALA A 1 88 ? 11.947 -5.988 2.092 1.00 80.62 88 ALA A CA 1
ATOM 729 C C . ALA A 1 88 ? 12.520 -7.340 2.556 1.00 80.62 88 ALA A C 1
ATOM 731 O O . ALA A 1 88 ? 13.482 -7.840 1.977 1.00 80.62 88 ALA A O 1
ATOM 732 N N . GLN A 1 89 ? 11.912 -7.951 3.578 1.00 84.69 89 GLN A N 1
ATOM 733 C CA . GLN A 1 89 ? 12.332 -9.248 4.122 1.00 84.69 89 GLN A CA 1
ATOM 734 C C . GLN A 1 89 ? 11.817 -10.446 3.307 1.00 84.69 89 GLN A C 1
ATOM 736 O O . GLN A 1 89 ? 12.189 -11.587 3.578 1.00 84.69 89 GLN A O 1
ATOM 741 N N . HIS A 1 90 ? 10.948 -10.219 2.319 1.00 86.25 90 HIS A N 1
ATOM 742 C CA . HIS A 1 90 ? 10.394 -11.288 1.499 1.00 86.25 90 HIS A CA 1
ATOM 743 C C . HIS A 1 90 ? 11.497 -11.930 0.633 1.00 86.25 90 HIS A C 1
ATOM 745 O O . HIS A 1 90 ? 12.302 -11.203 0.047 1.00 86.25 90 HIS A O 1
ATOM 751 N N . PRO A 1 91 ? 11.533 -13.270 0.468 1.00 88.19 91 PRO A N 1
ATOM 752 C CA . PRO A 1 91 ? 12.602 -13.953 -0.267 1.00 88.19 91 PRO A CA 1
ATOM 753 C C . PRO A 1 91 ? 12.771 -13.448 -1.703 1.00 88.19 91 PRO A C 1
ATOM 755 O O . PRO A 1 91 ? 13.895 -13.297 -2.166 1.00 88.19 91 PRO A O 1
ATOM 758 N N . ILE A 1 92 ? 11.669 -13.122 -2.387 1.00 86.25 92 ILE A N 1
ATOM 759 C CA . ILE A 1 92 ? 11.713 -12.547 -3.744 1.00 86.25 92 ILE A CA 1
ATOM 760 C C . ILE A 1 92 ? 12.499 -11.231 -3.757 1.00 86.25 92 ILE A C 1
ATOM 762 O O . ILE A 1 92 ? 13.330 -11.029 -4.634 1.00 86.25 92 ILE A O 1
ATOM 766 N N . MET A 1 93 ? 12.301 -10.376 -2.751 1.00 88.44 93 MET A N 1
ATOM 767 C CA . MET A 1 93 ? 13.001 -9.097 -2.653 1.00 88.44 93 MET A CA 1
ATOM 768 C C . MET A 1 93 ? 14.487 -9.285 -2.326 1.00 88.44 93 MET A C 1
ATOM 770 O O . MET A 1 93 ? 15.342 -8.618 -2.898 1.00 88.44 93 MET A O 1
ATOM 774 N N . LEU A 1 94 ? 14.814 -10.234 -1.442 1.00 89.50 94 LEU A N 1
ATOM 775 C CA . LEU A 1 94 ? 16.202 -10.561 -1.101 1.00 89.50 94 LEU A CA 1
ATOM 776 C C . LEU A 1 94 ? 16.984 -11.086 -2.312 1.00 89.50 94 LEU A C 1
ATOM 778 O O . LEU A 1 94 ? 18.129 -10.686 -2.524 1.00 89.50 94 LEU A O 1
ATOM 782 N N . ILE A 1 95 ? 16.361 -11.957 -3.111 1.00 90.75 95 ILE A N 1
ATOM 783 C CA . ILE A 1 95 ? 16.959 -12.505 -4.335 1.00 90.75 95 ILE A CA 1
ATOM 784 C C . ILE A 1 95 ? 17.170 -11.392 -5.362 1.00 90.75 95 ILE A C 1
ATOM 786 O O . ILE A 1 95 ? 18.265 -11.278 -5.912 1.00 90.75 95 ILE A O 1
ATOM 790 N N . GLU A 1 96 ? 16.159 -10.552 -5.582 1.00 88.44 96 GLU A N 1
ATOM 791 C CA . GLU A 1 96 ? 16.238 -9.424 -6.511 1.00 88.44 96 GLU A CA 1
ATOM 792 C C . GLU A 1 96 ? 17.366 -8.461 -6.121 1.00 88.44 96 GLU A C 1
ATOM 794 O O . GLU A 1 96 ? 18.244 -8.158 -6.930 1.00 88.44 96 GLU A O 1
ATOM 799 N N . ASN A 1 97 ? 17.418 -8.060 -4.849 1.00 90.19 97 ASN A N 1
ATOM 800 C CA . ASN A 1 97 ? 18.464 -7.183 -4.327 1.00 90.19 97 ASN A CA 1
ATOM 801 C C . ASN A 1 97 ? 19.862 -7.792 -4.496 1.00 90.19 97 ASN A C 1
ATOM 803 O O . ASN A 1 97 ? 20.798 -7.097 -4.901 1.00 90.19 97 ASN A O 1
ATOM 807 N N . TYR A 1 98 ? 20.010 -9.095 -4.241 1.00 94.62 98 TYR A N 1
ATOM 808 C CA . TYR A 1 98 ? 21.272 -9.806 -4.444 1.00 94.62 98 TYR A CA 1
ATOM 809 C C . TYR A 1 98 ? 21.691 -9.831 -5.924 1.00 94.62 98 TYR A C 1
ATOM 811 O O . TYR A 1 98 ? 22.847 -9.544 -6.258 1.00 94.62 98 TYR A O 1
ATOM 819 N N . CYS A 1 99 ? 20.755 -10.129 -6.827 1.00 93.06 99 CYS A N 1
ATOM 820 C CA . CYS A 1 99 ? 20.985 -10.104 -8.270 1.00 93.06 99 CYS A CA 1
ATOM 821 C C . CYS A 1 99 ? 21.384 -8.703 -8.745 1.00 93.06 99 CYS A C 1
ATOM 823 O O . CYS A 1 99 ? 22.396 -8.554 -9.437 1.00 93.06 99 CYS A O 1
ATOM 825 N N . ASN A 1 100 ? 20.659 -7.673 -8.312 1.00 91.50 100 ASN A N 1
ATOM 826 C CA . ASN A 1 100 ? 20.931 -6.282 -8.657 1.00 91.50 100 ASN A CA 1
ATOM 827 C C . ASN A 1 100 ? 22.299 -5.822 -8.150 1.00 91.50 100 ASN A C 1
ATOM 829 O O . ASN A 1 100 ? 23.047 -5.193 -8.903 1.00 91.50 100 ASN A O 1
ATOM 833 N N . GLN A 1 101 ? 22.701 -6.232 -6.945 1.00 95.06 101 GLN A N 1
ATOM 834 C CA . GLN A 1 101 ? 24.052 -5.991 -6.435 1.00 95.06 101 GLN A CA 1
ATOM 835 C C . GLN A 1 101 ? 25.120 -6.630 -7.336 1.00 95.06 101 GLN A C 1
ATOM 837 O O . GLN A 1 101 ? 26.081 -5.966 -7.730 1.00 95.06 101 GLN A O 1
ATOM 842 N N . LYS A 1 102 ? 24.946 -7.898 -7.733 1.00 95.50 102 LYS A N 1
ATOM 843 C CA . LYS A 1 102 ? 25.898 -8.594 -8.620 1.00 95.50 102 LYS A CA 1
ATOM 844 C C . LYS A 1 102 ? 25.962 -7.978 -10.015 1.00 95.50 102 LYS A C 1
ATOM 846 O O . LYS A 1 102 ? 27.042 -7.902 -10.608 1.00 95.50 102 LYS A O 1
ATOM 851 N N . ILE A 1 103 ? 24.829 -7.525 -10.544 1.00 92.88 103 ILE A N 1
ATOM 852 C CA . ILE A 1 103 ? 24.763 -6.819 -11.826 1.00 92.88 103 ILE A CA 1
ATOM 853 C C . ILE A 1 103 ? 25.490 -5.477 -11.721 1.00 92.88 103 ILE A C 1
ATOM 855 O O . ILE A 1 103 ? 26.294 -5.164 -12.599 1.00 92.88 103 ILE A O 1
ATOM 859 N N . ALA A 1 104 ? 25.275 -4.718 -10.646 1.00 92.88 104 ALA A N 1
ATOM 860 C CA . ALA A 1 104 ? 25.952 -3.447 -10.406 1.00 92.88 104 ALA A CA 1
ATOM 861 C C . ALA A 1 104 ? 27.472 -3.627 -10.271 1.00 92.88 104 ALA A C 1
ATOM 863 O O . ALA A 1 104 ? 28.228 -2.925 -10.941 1.00 92.88 104 ALA A O 1
ATOM 864 N N . GLU A 1 105 ? 27.930 -4.622 -9.502 1.00 95.62 105 GLU A N 1
ATOM 865 C CA . GLU A 1 105 ? 29.353 -4.976 -9.382 1.00 95.62 105 GLU A CA 1
ATOM 866 C C . GLU A 1 105 ? 29.983 -5.304 -10.743 1.00 95.62 105 GLU A C 1
ATOM 868 O O . GLU A 1 105 ? 31.122 -4.916 -11.013 1.00 95.62 105 GLU A O 1
ATOM 873 N N . ARG A 1 106 ? 29.265 -6.031 -11.610 1.00 93.81 106 ARG A N 1
ATOM 874 C CA . ARG A 1 106 ? 29.734 -6.337 -12.970 1.00 93.81 106 ARG A CA 1
ATOM 875 C C . ARG A 1 106 ? 29.757 -5.089 -13.843 1.00 93.81 106 ARG A C 1
ATOM 877 O O . ARG A 1 106 ? 30.775 -4.832 -14.475 1.00 93.81 106 ARG A O 1
ATOM 884 N N . ARG A 1 107 ? 28.680 -4.299 -13.854 1.00 89.50 107 ARG A N 1
ATOM 885 C CA . ARG A 1 107 ? 28.577 -3.060 -14.644 1.00 89.50 107 ARG A CA 1
ATOM 886 C C . ARG A 1 107 ? 29.644 -2.042 -14.251 1.00 89.50 107 ARG A C 1
ATOM 888 O O . ARG A 1 107 ? 30.247 -1.450 -15.136 1.00 89.50 107 ARG A O 1
ATOM 895 N N . ALA A 1 108 ? 29.948 -1.910 -12.961 1.00 90.88 108 ALA A N 1
ATOM 896 C CA . ALA A 1 108 ? 31.003 -1.025 -12.466 1.00 90.88 108 ALA A CA 1
ATOM 897 C C . ALA A 1 108 ? 32.405 -1.413 -12.972 1.00 90.88 108 ALA A C 1
ATOM 899 O O . ALA A 1 108 ? 33.267 -0.552 -13.131 1.00 90.88 108 ALA A O 1
ATOM 900 N N . LYS A 1 109 ? 32.641 -2.702 -13.250 1.00 92.75 109 LYS A N 1
ATOM 901 C CA . LYS A 1 109 ? 33.915 -3.207 -13.791 1.00 92.75 109 LYS A CA 1
ATOM 902 C C . LYS A 1 109 ? 34.023 -3.057 -15.310 1.00 92.75 109 LYS A C 1
ATOM 904 O O . LYS A 1 109 ? 35.125 -3.155 -15.849 1.00 92.75 109 LYS A O 1
ATOM 909 N N . ILE A 1 110 ? 32.911 -2.841 -16.014 1.00 87.56 110 ILE A N 1
ATOM 910 C CA . ILE A 1 110 ? 32.909 -2.680 -17.470 1.00 87.56 110 ILE A CA 1
ATOM 911 C C . ILE A 1 110 ? 33.425 -1.280 -17.806 1.00 87.56 110 ILE A C 1
ATOM 913 O O . ILE A 1 110 ? 32.749 -0.272 -17.609 1.00 87.56 110 ILE A O 1
ATOM 917 N N . LYS A 1 111 ? 34.639 -1.215 -18.356 1.00 82.94 111 LYS A N 1
ATOM 918 C CA . LYS A 1 111 ? 35.209 0.025 -18.881 1.00 82.94 111 LYS A CA 1
ATOM 919 C C . LYS A 1 111 ? 34.616 0.306 -20.260 1.00 82.94 111 LYS A C 1
ATOM 921 O O . LYS A 1 111 ? 35.027 -0.292 -21.250 1.00 82.94 111 LYS A O 1
ATOM 926 N N . ILE A 1 112 ? 33.659 1.227 -20.327 1.00 79.00 112 ILE A N 1
ATOM 927 C CA . ILE A 1 112 ? 33.090 1.686 -21.599 1.00 79.00 112 ILE A CA 1
ATOM 928 C C . ILE A 1 112 ? 34.102 2.628 -22.257 1.00 79.00 112 ILE A C 1
ATOM 930 O O . ILE A 1 112 ? 34.270 3.774 -21.834 1.00 79.00 112 ILE A O 1
ATOM 934 N N . TYR A 1 113 ? 34.803 2.144 -23.282 1.00 81.75 113 TYR A N 1
ATOM 935 C CA . TYR A 1 113 ? 35.642 3.001 -24.111 1.00 81.75 113 TYR A CA 1
ATOM 936 C C . TYR A 1 113 ? 34.740 3.853 -25.003 1.00 81.75 113 TYR A C 1
ATOM 938 O O . TYR A 1 113 ? 34.071 3.344 -25.899 1.00 81.75 113 TYR A O 1
ATOM 946 N N . ARG A 1 114 ? 34.707 5.161 -24.747 1.00 74.00 114 ARG A N 1
ATOM 947 C CA . ARG A 1 114 ? 34.086 6.107 -25.672 1.00 74.00 114 ARG A CA 1
ATOM 948 C C . ARG A 1 114 ? 35.056 6.320 -26.827 1.00 74.00 114 ARG A C 1
ATOM 950 O O . ARG A 1 114 ? 36.125 6.896 -26.629 1.00 74.00 114 ARG A O 1
ATOM 957 N N . VAL A 1 115 ? 34.694 5.844 -28.014 1.00 78.19 115 VAL A N 1
ATOM 958 C CA . VAL A 1 115 ? 35.427 6.187 -29.234 1.00 78.19 115 VAL A CA 1
ATOM 959 C C . VAL A 1 115 ? 35.256 7.689 -29.445 1.00 78.19 115 VAL A C 1
ATOM 961 O O . VAL A 1 115 ? 34.132 8.180 -29.531 1.00 78.19 115 VAL A O 1
ATOM 964 N N . LYS A 1 116 ? 36.366 8.434 -29.478 1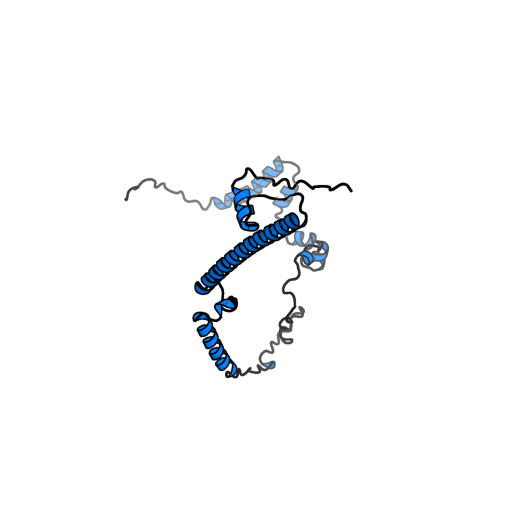.00 73.88 116 LYS A N 1
ATOM 965 C CA . LYS A 1 116 ? 36.351 9.828 -29.927 1.00 73.88 116 LYS A CA 1
ATOM 966 C C . LYS A 1 116 ? 36.151 9.788 -31.435 1.00 73.88 116 LYS A C 1
ATOM 968 O O . LYS A 1 116 ? 37.113 9.566 -32.161 1.00 73.88 116 LYS A O 1
ATOM 973 N N . ILE A 1 117 ? 34.905 9.907 -31.880 1.00 72.31 117 ILE A N 1
ATOM 974 C CA . ILE A 1 117 ? 34.597 10.058 -33.301 1.00 72.31 117 ILE A CA 1
ATOM 975 C C . ILE A 1 117 ? 35.178 11.417 -33.711 1.00 72.31 117 ILE A C 1
ATOM 977 O O . ILE A 1 117 ? 34.788 12.427 -33.122 1.00 72.31 117 ILE A O 1
ATOM 981 N N . PRO A 1 118 ? 36.164 11.464 -34.620 1.00 75.06 118 PRO A N 1
ATOM 982 C CA . PRO A 1 118 ? 36.729 12.725 -35.059 1.00 75.06 118 PRO A CA 1
ATOM 983 C C . PRO A 1 118 ? 35.677 13.531 -35.817 1.00 75.06 118 PRO A C 1
ATOM 985 O O . PRO A 1 118 ? 35.027 13.006 -36.717 1.00 75.06 118 PRO A O 1
ATOM 988 N N . THR A 1 119 ? 35.534 14.806 -35.466 1.00 60.34 119 THR A N 1
ATOM 989 C CA . THR A 1 119 ? 34.526 15.712 -36.035 1.00 60.34 119 THR A CA 1
ATOM 990 C C . THR A 1 119 ? 34.605 15.803 -37.565 1.00 60.34 119 THR A C 1
ATOM 992 O O . THR A 1 119 ? 33.586 15.909 -38.227 1.00 60.34 119 THR A O 1
ATOM 995 N N . TYR A 1 120 ? 35.803 15.663 -38.141 1.00 66.88 120 TYR A N 1
ATOM 996 C CA . TYR A 1 120 ? 36.054 15.774 -39.583 1.00 66.88 120 TYR A CA 1
ATOM 997 C C . TYR A 1 120 ? 35.599 14.570 -40.427 1.00 66.88 120 TYR A C 1
ATOM 999 O O . TYR A 1 120 ? 35.698 14.620 -41.648 1.00 66.88 120 TYR A O 1
ATOM 1007 N N . LEU A 1 121 ? 35.144 13.464 -39.819 1.00 59.12 121 LEU A N 1
ATOM 1008 C CA . LEU A 1 121 ? 34.622 12.309 -40.573 1.00 59.12 121 LEU A CA 1
ATOM 1009 C C . LEU A 1 121 ? 33.216 12.555 -41.149 1.00 59.12 121 LEU A C 1
ATOM 1011 O O . LEU A 1 121 ? 32.771 11.780 -41.990 1.00 59.12 121 LEU A O 1
ATOM 1015 N N . TYR A 1 122 ? 32.561 13.637 -40.724 1.00 56.59 122 TYR A N 1
ATOM 1016 C CA . TYR A 1 122 ? 31.294 14.138 -41.248 1.00 56.59 122 TYR A CA 1
ATOM 1017 C C . TYR A 1 122 ? 31.433 15.634 -41.556 1.00 56.59 122 TYR A C 1
ATOM 1019 O O . TYR A 1 122 ? 30.747 16.462 -40.968 1.00 56.59 122 TYR A O 1
ATOM 1027 N N . TRP A 1 123 ? 32.360 15.996 -42.445 1.00 51.44 123 TRP A N 1
ATOM 1028 C CA . TRP A 1 123 ? 32.199 17.240 -43.196 1.00 51.44 123 TRP A CA 1
ATOM 1029 C C . TRP A 1 123 ? 31.251 16.944 -44.350 1.00 51.44 123 TRP A C 1
ATOM 1031 O O . TRP A 1 123 ? 31.657 16.478 -45.411 1.00 51.44 123 TRP A O 1
ATOM 1041 N N . ASP A 1 124 ? 29.961 17.113 -44.083 1.00 57.84 124 ASP A N 1
ATOM 1042 C CA . ASP A 1 124 ? 28.996 17.334 -45.145 1.00 57.84 124 ASP A CA 1
ATOM 1043 C C . ASP A 1 124 ? 29.248 18.764 -45.649 1.00 57.84 124 ASP A C 1
ATOM 1045 O O . ASP A 1 124 ? 28.972 19.724 -44.938 1.00 57.84 124 ASP A O 1
ATOM 1049 N N . ASP A 1 125 ? 29.852 18.913 -46.833 1.00 54.72 125 ASP A N 1
ATOM 1050 C CA . ASP A 1 125 ? 30.090 20.216 -47.487 1.00 54.72 125 ASP A CA 1
ATOM 1051 C C . ASP A 1 125 ? 28.775 20.890 -47.937 1.00 54.72 125 ASP A C 1
ATOM 1053 O O . ASP A 1 125 ? 28.786 21.935 -48.595 1.00 54.72 125 ASP A O 1
ATOM 1057 N N . THR A 1 126 ? 27.624 20.290 -47.621 1.00 60.56 126 THR A N 1
ATOM 1058 C CA . THR A 1 126 ? 26.320 20.901 -47.831 1.00 60.56 126 THR A CA 1
ATOM 1059 C C . THR A 1 126 ? 26.178 22.084 -46.870 1.00 60.56 126 THR A C 1
ATOM 1061 O O . THR A 1 126 ? 26.161 21.879 -45.658 1.00 60.56 126 THR A O 1
ATOM 1064 N N . PRO A 1 127 ? 26.087 23.332 -47.369 1.00 59.38 127 PRO A N 1
ATOM 1065 C CA . PRO A 1 127 ? 25.936 24.489 -46.500 1.00 59.38 127 PRO A CA 1
ATOM 1066 C C . PRO A 1 127 ? 24.666 24.335 -45.662 1.00 59.38 127 PRO A C 1
ATOM 1068 O O . PRO A 1 127 ? 23.595 24.058 -46.211 1.00 59.38 127 PRO A O 1
ATOM 1071 N N . ASP A 1 128 ? 24.799 24.513 -44.346 1.00 59.66 128 ASP A N 1
ATOM 1072 C CA . ASP A 1 128 ? 23.679 24.408 -43.415 1.00 59.66 128 ASP A CA 1
ATOM 1073 C C . ASP A 1 128 ? 22.508 25.291 -43.889 1.00 59.66 128 ASP A C 1
ATOM 1075 O O . ASP A 1 128 ? 22.712 26.456 -44.264 1.00 59.66 128 ASP A O 1
ATOM 1079 N N . PRO A 1 129 ? 21.263 24.778 -43.878 1.00 61.47 129 PRO A N 1
ATOM 1080 C CA . PRO A 1 129 ? 20.108 25.604 -44.181 1.00 61.47 129 PRO A CA 1
ATOM 1081 C C . PRO A 1 129 ? 20.024 26.766 -43.175 1.00 61.47 129 PRO A C 1
ATOM 1083 O O . PRO A 1 129 ? 20.373 26.604 -42.002 1.00 61.47 129 PRO A O 1
ATOM 1086 N N . PRO A 1 130 ? 19.490 27.936 -43.574 1.00 59.56 130 PRO A N 1
ATOM 1087 C CA . PRO A 1 130 ? 19.419 29.132 -42.725 1.00 59.56 130 PRO A CA 1
ATOM 1088 C C . PRO A 1 130 ? 18.527 28.970 -41.477 1.00 59.56 130 PRO A C 1
ATOM 1090 O O . PRO A 1 130 ? 18.347 29.921 -40.723 1.00 59.56 130 PRO A O 1
ATOM 1093 N N . SER A 1 131 ? 17.975 27.777 -41.231 1.00 60.97 131 SER A N 1
ATOM 1094 C CA . SER A 1 131 ? 17.119 27.447 -40.092 1.00 60.97 131 SER A CA 1
ATOM 1095 C C . SER A 1 131 ? 17.859 27.359 -38.750 1.00 60.97 131 SER A C 1
ATOM 1097 O O . SER A 1 131 ? 17.228 27.052 -37.743 1.00 60.97 131 SER A O 1
ATOM 1099 N N . GLY A 1 132 ? 19.181 27.581 -38.707 1.00 56.09 132 GLY A N 1
ATOM 1100 C CA . GLY A 1 132 ? 19.969 27.576 -37.464 1.00 56.09 132 GLY A CA 1
ATOM 1101 C C . GLY A 1 132 ? 20.113 26.198 -36.803 1.00 56.09 132 GLY A C 1
ATOM 1102 O O . GLY A 1 132 ? 20.578 26.098 -35.670 1.00 56.09 132 GLY A O 1
ATOM 1103 N N . LEU A 1 133 ? 19.731 25.129 -37.506 1.00 50.16 133 LEU A N 1
ATOM 1104 C CA . LEU A 1 133 ? 19.855 23.740 -37.062 1.00 50.16 133 LEU A CA 1
ATOM 1105 C C . LEU A 1 133 ? 21.171 23.161 -37.586 1.00 50.16 133 LEU A C 1
ATOM 1107 O O . LEU A 1 133 ? 21.179 22.288 -38.447 1.00 50.16 133 LEU A O 1
ATOM 1111 N N . SER A 1 134 ? 22.282 23.703 -37.095 1.00 48.41 134 SER A N 1
ATOM 1112 C CA . SER A 1 134 ? 23.615 23.255 -37.486 1.00 48.41 134 SER A CA 1
ATOM 1113 C C . SER A 1 134 ? 23.971 21.929 -36.809 1.00 48.41 134 SER A C 1
ATOM 1115 O O . SER A 1 134 ? 23.844 21.785 -35.588 1.00 48.41 134 SER A O 1
ATOM 1117 N N . ILE A 1 135 ? 24.430 20.954 -37.596 1.00 50.56 135 ILE A N 1
ATOM 1118 C CA . ILE A 1 135 ? 24.825 19.618 -37.113 1.00 50.56 135 ILE A CA 1
ATOM 1119 C C . ILE A 1 135 ? 26.143 19.673 -36.317 1.00 50.56 135 ILE A C 1
ATOM 1121 O O . ILE A 1 135 ? 26.377 18.836 -35.440 1.00 50.56 135 ILE A O 1
ATOM 1125 N N . GLU A 1 136 ? 26.994 20.667 -36.582 1.00 49.69 136 GLU A N 1
ATOM 1126 C CA . GLU A 1 136 ? 28.335 20.807 -35.994 1.00 49.69 136 GLU A CA 1
ATOM 1127 C C . GLU A 1 136 ? 28.323 21.393 -34.570 1.00 49.69 136 GLU A C 1
ATOM 1129 O O . GLU A 1 136 ? 29.107 20.962 -33.716 1.00 49.69 136 GLU A O 1
ATOM 1134 N N . SER A 1 137 ? 27.350 22.248 -34.241 1.00 50.19 137 SER A N 1
ATOM 1135 C CA . SER A 1 137 ? 26.944 22.494 -32.852 1.00 50.19 137 SER A CA 1
ATOM 1136 C C . SER A 1 137 ? 26.043 21.341 -32.422 1.00 50.19 137 SER A C 1
ATOM 1138 O O . SER A 1 137 ? 24.836 21.525 -32.261 1.00 50.19 137 SER A O 1
ATOM 1140 N N . GLY A 1 138 ? 26.639 20.143 -32.325 1.00 45.47 138 GLY A N 1
ATOM 1141 C CA . GLY A 1 138 ? 25.940 18.875 -32.140 1.00 45.47 138 GLY A CA 1
ATOM 1142 C C . GLY A 1 138 ? 24.750 19.062 -31.230 1.00 45.47 138 GLY A C 1
ATOM 1143 O O . GLY A 1 138 ? 24.964 19.566 -30.128 1.00 45.47 138 GLY A O 1
ATOM 1144 N N . HIS A 1 139 ? 23.551 18.736 -31.747 1.00 44.56 139 HIS A N 1
ATOM 1145 C CA . HIS A 1 139 ? 22.255 18.897 -31.086 1.00 44.56 139 HIS A CA 1
ATOM 1146 C C . HIS A 1 139 ? 22.483 19.017 -29.594 1.00 44.56 139 HIS A C 1
ATOM 1148 O O . HIS A 1 139 ? 22.834 18.012 -28.965 1.00 44.56 139 HIS A O 1
ATOM 1154 N N . VAL A 1 140 ? 22.419 20.239 -29.054 1.00 49.25 140 VAL A N 1
ATOM 1155 C CA . VAL A 1 140 ? 22.541 20.423 -27.614 1.00 49.25 140 VAL A CA 1
ATOM 1156 C C . VAL A 1 140 ? 21.404 19.584 -27.067 1.00 49.25 140 VAL A C 1
ATOM 1158 O O . VAL A 1 140 ? 20.241 19.960 -27.195 1.00 49.25 140 VAL A O 1
ATOM 1161 N N . PHE A 1 141 ? 21.717 18.371 -26.597 1.00 47.72 141 PHE A N 1
ATOM 1162 C CA . PHE A 1 141 ? 20.728 17.508 -25.985 1.00 47.72 141 PHE A CA 1
ATOM 1163 C C . PHE A 1 141 ? 20.125 18.386 -24.910 1.00 47.72 141 PHE A C 1
ATOM 1165 O O . PHE A 1 141 ? 20.876 18.874 -24.060 1.00 47.72 141 PHE A O 1
ATOM 1172 N N . ARG A 1 142 ? 18.821 18.666 -25.048 1.00 54.56 142 ARG A N 1
ATOM 1173 C CA . ARG A 1 142 ? 18.079 19.595 -24.194 1.00 54.56 142 ARG A CA 1
ATOM 1174 C C . ARG A 1 142 ? 18.631 19.550 -22.785 1.00 54.56 142 ARG A C 1
ATOM 1176 O O . ARG A 1 142 ? 18.769 18.461 -22.214 1.00 54.56 142 ARG A O 1
ATOM 1183 N N . GLN A 1 143 ? 18.937 20.716 -22.228 1.00 57.34 143 GLN A N 1
ATOM 1184 C CA . GLN A 1 143 ? 19.354 20.770 -20.835 1.00 57.34 143 GLN A CA 1
ATOM 1185 C C . GLN A 1 143 ? 18.276 20.082 -19.989 1.00 57.34 143 GLN A C 1
ATOM 1187 O O . GLN A 1 143 ? 17.078 20.250 -20.239 1.00 57.34 143 GLN A O 1
ATOM 1192 N N . GLN A 1 144 ? 18.690 19.248 -19.032 1.00 51.16 144 GLN A N 1
ATOM 1193 C CA . GLN A 1 144 ? 17.755 18.516 -18.177 1.00 51.16 144 GLN A CA 1
ATOM 1194 C C . GLN A 1 144 ? 16.848 19.529 -17.455 1.00 51.16 144 GLN A C 1
ATOM 1196 O O . GLN A 1 144 ? 17.296 20.213 -16.540 1.00 51.16 144 GLN A O 1
ATOM 1201 N N . GLY A 1 145 ? 15.594 19.659 -17.905 1.00 62.28 145 GLY A N 1
ATOM 1202 C CA . GLY A 1 145 ? 14.627 20.644 -17.398 1.00 62.28 145 GLY A CA 1
ATOM 1203 C C . GLY A 1 145 ? 13.911 21.475 -18.469 1.00 62.28 145 GLY A C 1
ATOM 1204 O O . GLY A 1 145 ? 12.929 22.149 -18.157 1.00 62.28 145 GLY A O 1
ATOM 1205 N N . GLU A 1 146 ? 14.341 21.419 -19.728 1.00 60.25 146 GLU A N 1
ATOM 1206 C CA . GLU A 1 146 ? 13.707 22.178 -20.806 1.00 60.25 146 GLU A CA 1
ATOM 1207 C C . GLU A 1 146 ? 12.380 21.524 -21.231 1.00 60.25 146 GLU A C 1
ATOM 1209 O O . GLU A 1 146 ? 12.361 20.434 -21.810 1.00 60.25 146 GLU A O 1
ATOM 1214 N N . LYS A 1 147 ? 11.253 22.179 -20.918 1.00 59.12 147 LYS A N 1
ATOM 1215 C CA . LYS A 1 147 ? 9.896 21.659 -21.160 1.00 59.12 147 LYS A CA 1
ATOM 1216 C C . LYS A 1 147 ? 9.714 21.283 -22.631 1.00 59.12 147 LYS A C 1
ATOM 1218 O O . LYS A 1 147 ? 9.829 22.138 -23.505 1.00 59.12 147 LYS A O 1
ATOM 1223 N N . LEU A 1 148 ? 9.441 20.000 -22.890 1.00 59.56 148 LEU A N 1
ATOM 1224 C CA . LEU A 1 148 ? 9.295 19.428 -24.240 1.00 59.56 148 LEU A CA 1
ATOM 1225 C C . LEU A 1 148 ? 8.230 20.141 -25.065 1.00 59.56 148 LEU A C 1
ATOM 1227 O O . LEU A 1 148 ? 8.452 20.406 -26.243 1.00 59.56 148 LEU A O 1
ATOM 1231 N N . CYS A 1 149 ? 7.140 20.520 -24.408 1.00 57.56 149 CYS A N 1
ATOM 1232 C CA . CYS A 1 149 ? 6.027 21.219 -25.015 1.00 57.56 149 CYS A CA 1
ATOM 1233 C C . CYS A 1 149 ? 5.756 22.505 -24.239 1.00 57.56 149 CYS A C 1
ATOM 1235 O O . CYS A 1 149 ? 5.757 22.515 -23.001 1.00 57.56 149 CYS A O 1
ATOM 1237 N N . HIS A 1 150 ? 5.501 23.585 -24.967 1.00 64.25 150 HIS A N 1
ATOM 1238 C CA . HIS A 1 150 ? 4.851 24.748 -24.387 1.00 64.25 150 HIS A CA 1
ATOM 1239 C C . HIS A 1 150 ? 3.372 24.418 -24.143 1.00 64.25 150 HIS A C 1
ATOM 1241 O O . HIS A 1 150 ? 2.795 23.639 -24.906 1.00 64.25 150 HIS A O 1
ATOM 1247 N N . PRO A 1 151 ? 2.765 24.943 -23.064 1.00 67.62 151 PRO A N 1
ATOM 1248 C CA . PRO A 1 151 ? 1.340 24.771 -22.825 1.00 67.62 151 PRO A CA 1
ATOM 1249 C C . PRO A 1 151 ? 0.538 25.221 -24.047 1.00 67.62 151 PRO A C 1
ATOM 1251 O O . PRO A 1 151 ? 0.888 26.209 -24.695 1.00 67.62 151 PRO A O 1
ATOM 1254 N N . VAL A 1 152 ? -0.530 24.491 -24.368 1.00 60.94 152 VAL A N 1
ATOM 1255 C CA . VAL A 1 152 ? -1.350 24.758 -25.559 1.00 60.94 152 VAL A CA 1
ATOM 1256 C C . VAL A 1 152 ? -1.945 26.172 -25.522 1.00 60.94 152 VAL A C 1
ATOM 1258 O O . VAL A 1 152 ? -2.120 26.788 -26.568 1.00 60.94 152 VAL A O 1
ATOM 1261 N N . GLU A 1 153 ? -2.150 26.735 -24.324 1.00 66.56 153 GLU A N 1
ATOM 1262 C CA . GLU A 1 153 ? -2.675 28.092 -24.136 1.00 66.56 153 GLU A CA 1
ATOM 1263 C C . GLU A 1 153 ? -1.816 29.185 -24.796 1.00 66.56 153 GLU A C 1
ATOM 1265 O O . GLU A 1 153 ? -2.349 30.229 -25.157 1.00 66.56 153 GLU A O 1
ATOM 1270 N N . LEU A 1 154 ? -0.515 28.945 -25.007 1.00 62.25 154 LEU A N 1
ATOM 1271 C CA . LEU A 1 154 ? 0.400 29.887 -25.670 1.00 62.25 154 LEU A CA 1
ATOM 1272 C C . LEU A 1 154 ? 0.142 30.028 -27.180 1.00 62.25 154 LEU A C 1
ATOM 1274 O O . LEU A 1 154 ? 0.532 31.029 -27.763 1.00 62.25 154 LEU A O 1
ATOM 1278 N N . HIS A 1 155 ? -0.509 29.040 -27.799 1.00 58.28 155 HIS A N 1
ATOM 1279 C CA . HIS A 1 155 ? -0.786 29.005 -29.242 1.00 58.28 155 HIS A CA 1
ATOM 1280 C C . HIS A 1 155 ? -2.278 29.187 -29.557 1.00 58.28 155 HIS A C 1
ATOM 1282 O O . HIS A 1 155 ? -2.659 29.285 -30.715 1.00 58.28 155 HIS A O 1
ATOM 1288 N N . LEU A 1 156 ? -3.138 29.237 -28.536 1.00 60.41 156 LEU A N 1
ATOM 1289 C CA . LEU A 1 156 ? -4.586 29.410 -28.694 1.00 60.41 156 LEU A CA 1
ATOM 1290 C C . LEU A 1 156 ? -5.022 30.883 -28.816 1.00 60.41 156 LEU A C 1
ATOM 1292 O O . LEU A 1 156 ? -6.220 31.155 -28.844 1.00 60.41 156 LEU A O 1
ATOM 1296 N N . GLY A 1 157 ? -4.074 31.825 -28.849 1.00 58.22 157 GLY A N 1
ATOM 1297 C CA . GLY A 1 157 ? -4.344 33.266 -28.862 1.00 58.22 157 GLY A CA 1
ATOM 1298 C C . GLY A 1 157 ? -3.787 34.034 -30.060 1.00 58.22 157 GLY A C 1
ATOM 1299 O O . GLY A 1 157 ? -3.994 35.243 -30.104 1.00 58.22 157 GLY A O 1
ATOM 1300 N N . ALA A 1 158 ? -3.094 33.377 -30.996 1.00 60.50 158 ALA A N 1
ATOM 1301 C CA . ALA A 1 158 ? -2.584 34.049 -32.188 1.00 60.50 158 ALA A CA 1
ATOM 1302 C C . ALA A 1 158 ? -3.763 34.469 -33.075 1.00 60.50 158 ALA A C 1
ATOM 1304 O O . ALA A 1 158 ? -4.649 33.665 -33.389 1.00 60.50 158 ALA A O 1
ATOM 1305 N N . SER A 1 159 ? -3.814 35.752 -33.425 1.00 62.16 159 SER A N 1
ATOM 1306 C CA . SER A 1 159 ? -4.761 36.242 -34.422 1.00 62.16 159 SER A CA 1
ATOM 1307 C C . SER A 1 159 ? -4.382 35.671 -35.795 1.00 62.16 159 SER A C 1
ATOM 1309 O O . SER A 1 159 ? -3.208 35.445 -36.075 1.00 62.16 159 SER A O 1
ATOM 1311 N N . GLN A 1 160 ? -5.365 35.426 -36.669 1.00 64.69 160 GLN A N 1
ATOM 1312 C CA . GLN A 1 160 ? -5.101 34.906 -38.024 1.00 64.69 160 GLN A CA 1
ATOM 1313 C C . GLN A 1 160 ? -4.100 35.786 -38.792 1.00 64.69 160 GLN A C 1
ATOM 1315 O O . GLN A 1 160 ? -3.347 35.280 -39.616 1.00 64.69 160 GLN A O 1
ATOM 1320 N N . ASP A 1 161 ? -4.057 37.081 -38.472 1.00 66.56 161 ASP A N 1
ATOM 1321 C CA . ASP A 1 161 ? -3.139 38.057 -39.054 1.00 66.56 161 ASP A CA 1
ATOM 1322 C C . ASP A 1 161 ? -1.673 37.797 -38.654 1.00 66.56 161 ASP A C 1
ATOM 1324 O O . ASP A 1 161 ? -0.785 37.880 -39.502 1.00 66.56 161 ASP A O 1
ATOM 1328 N N . GLU A 1 162 ? -1.412 37.403 -37.400 1.00 68.19 162 GLU A N 1
ATOM 1329 C CA . GLU A 1 162 ? -0.068 37.035 -36.921 1.00 68.19 162 GLU A CA 1
ATOM 1330 C C . GLU A 1 162 ? 0.438 35.750 -37.588 1.00 68.19 162 GLU A C 1
ATOM 1332 O O . GLU A 1 162 ? 1.615 35.638 -37.927 1.00 68.19 162 GLU A O 1
ATOM 1337 N N . ASP A 1 163 ? -0.445 34.782 -37.829 1.00 69.31 163 ASP A N 1
ATOM 1338 C CA . ASP A 1 163 ? -0.089 33.536 -38.513 1.00 69.31 163 ASP A CA 1
ATOM 1339 C C . ASP A 1 163 ? 0.167 33.740 -40.016 1.00 69.31 163 ASP A C 1
ATOM 1341 O O . ASP A 1 163 ? 0.987 33.022 -40.599 1.00 69.31 163 ASP A O 1
ATOM 1345 N N . ILE A 1 164 ? -0.485 34.728 -40.645 1.00 71.06 164 ILE A N 1
ATOM 1346 C CA . ILE A 1 164 ? -0.187 35.153 -42.023 1.00 71.06 164 ILE A CA 1
ATOM 1347 C C . ILE A 1 164 ? 1.178 35.854 -42.081 1.00 71.06 164 ILE A C 1
ATOM 1349 O O . ILE A 1 164 ? 1.980 35.554 -42.966 1.00 71.06 164 ILE A O 1
ATOM 1353 N N . GLU A 1 165 ? 1.478 36.743 -41.128 1.00 71.69 165 GLU A N 1
ATOM 1354 C CA . GLU A 1 165 ? 2.774 37.439 -41.048 1.00 71.69 165 GLU A CA 1
ATOM 1355 C C . GLU A 1 165 ? 3.935 36.469 -40.775 1.00 71.69 165 GLU A C 1
ATOM 1357 O O . GLU A 1 165 ? 4.991 36.557 -41.406 1.00 71.69 165 GLU A O 1
ATOM 1362 N N . ASN A 1 166 ? 3.713 35.482 -39.906 1.00 71.56 166 ASN A N 1
ATOM 1363 C CA . ASN A 1 166 ? 4.672 34.415 -39.616 1.00 71.56 166 ASN A CA 1
ATOM 1364 C C . ASN A 1 166 ? 4.807 33.386 -40.758 1.00 71.56 166 ASN A C 1
ATOM 1366 O O . ASN A 1 166 ? 5.671 32.508 -40.693 1.00 71.56 166 ASN A O 1
ATOM 1370 N N . GLY A 1 167 ? 3.969 33.473 -41.798 1.00 66.06 167 GLY A N 1
ATOM 1371 C CA . GLY A 1 167 ? 4.005 32.598 -42.971 1.00 66.06 167 GLY A CA 1
ATOM 1372 C C . GLY A 1 167 ? 3.424 31.198 -42.751 1.00 66.06 167 GLY A C 1
ATOM 1373 O O . GLY A 1 167 ? 3.639 30.316 -43.584 1.00 66.06 167 GLY A O 1
ATOM 1374 N N . TYR A 1 168 ? 2.695 30.974 -41.653 1.00 70.06 168 TYR A N 1
ATOM 1375 C CA . TYR A 1 168 ? 1.994 29.713 -41.383 1.00 70.06 168 TYR A CA 1
ATOM 1376 C C . TYR A 1 168 ? 0.652 29.618 -42.125 1.00 70.06 168 TYR A C 1
ATOM 1378 O O . TYR A 1 168 ? 0.207 28.512 -42.443 1.00 70.06 168 TYR A O 1
ATOM 1386 N N . LEU A 1 169 ? 0.024 30.756 -42.439 1.00 68.06 169 LEU A N 1
ATOM 1387 C CA . LEU A 1 169 ? -1.193 30.851 -43.248 1.00 68.06 169 LEU A CA 1
ATOM 1388 C C . LEU A 1 169 ? -0.950 31.698 -44.503 1.00 68.06 169 LEU A C 1
ATOM 1390 O O . LEU A 1 169 ? -0.237 32.695 -44.471 1.00 68.06 169 LEU A O 1
ATOM 1394 N N . MET A 1 170 ? -1.563 31.314 -45.625 1.00 67.56 170 MET A N 1
ATOM 1395 C CA . MET A 1 170 ? -1.566 32.151 -46.829 1.00 67.56 170 MET A CA 1
ATOM 1396 C C . MET A 1 170 ? -2.668 33.206 -46.736 1.00 67.56 170 MET A C 1
ATOM 1398 O O . MET A 1 170 ? -3.768 32.911 -46.265 1.00 67.56 170 MET A O 1
ATOM 1402 N N . GLY A 1 171 ? -2.396 34.413 -47.236 1.00 73.88 171 GLY A N 1
ATOM 1403 C CA . GLY A 1 171 ? -3.421 35.451 -47.354 1.00 73.88 171 GLY A CA 1
ATOM 1404 C C . GLY A 1 171 ? -4.561 35.012 -48.280 1.00 73.88 171 GLY A C 1
ATOM 1405 O O . GLY A 1 171 ? -4.347 34.234 -49.214 1.00 73.88 171 GLY A O 1
ATOM 1406 N N . SER A 1 172 ? -5.771 35.529 -48.052 1.00 68.25 172 SER A N 1
ATOM 1407 C CA . SER A 1 172 ? -6.969 35.202 -48.848 1.00 68.25 172 SER A CA 1
ATOM 1408 C C . SER A 1 172 ? -6.739 35.370 -50.355 1.00 68.25 172 SER A C 1
ATOM 1410 O O . SER A 1 172 ? -7.069 34.485 -51.138 1.00 68.25 172 SER A O 1
ATOM 1412 N N . GLU A 1 173 ? -6.057 36.439 -50.761 1.00 71.69 173 GLU A N 1
ATOM 1413 C CA . GLU A 1 173 ? -5.746 36.714 -52.169 1.00 71.69 173 GLU A CA 1
ATOM 1414 C C . GLU A 1 173 ? -4.778 35.690 -52.787 1.00 71.69 173 GLU A C 1
ATOM 1416 O O . GLU A 1 173 ? -4.868 35.355 -53.968 1.00 71.69 173 GLU A O 1
ATOM 1421 N N . GLN A 1 174 ? -3.834 35.167 -52.001 1.00 71.44 174 GLN A N 1
ATOM 1422 C CA . GLN A 1 174 ? -2.904 34.129 -52.461 1.00 71.44 174 GLN A CA 1
ATOM 1423 C C . GLN A 1 174 ? -3.621 32.786 -52.588 1.00 71.44 174 GLN A C 1
ATOM 1425 O O . GLN A 1 174 ? -3.397 32.054 -53.553 1.00 71.44 174 GLN A O 1
ATOM 1430 N N . TYR A 1 175 ? -4.523 32.490 -51.653 1.00 72.81 175 TYR A N 1
ATOM 1431 C CA . TYR A 1 175 ? -5.359 31.299 -51.700 1.00 72.81 175 TYR A CA 1
ATOM 1432 C C . TYR A 1 175 ? -6.276 31.288 -52.931 1.00 72.81 175 TYR A C 1
ATOM 1434 O O . TYR A 1 175 ? -6.330 30.278 -53.632 1.00 72.81 175 TYR A O 1
ATOM 1442 N N . ASP A 1 176 ? -6.907 32.416 -53.259 1.00 70.56 176 ASP A N 1
ATOM 1443 C CA . ASP A 1 176 ? -7.806 32.531 -54.416 1.00 70.56 176 ASP A CA 1
ATOM 1444 C C . ASP A 1 176 ? -7.084 32.358 -55.762 1.00 70.56 176 ASP A C 1
ATOM 1446 O O . ASP A 1 176 ? -7.669 31.872 -56.732 1.00 70.56 176 ASP A O 1
ATOM 1450 N N . ASN A 1 177 ? -5.792 32.693 -55.822 1.00 73.06 177 ASN A N 1
ATOM 1451 C CA . ASN A 1 177 ? -4.961 32.468 -57.006 1.00 73.06 177 ASN A CA 1
ATOM 1452 C C . ASN A 1 177 ? -4.506 31.007 -57.151 1.00 73.06 177 ASN A C 1
ATOM 1454 O O . ASN A 1 177 ? -4.276 30.539 -58.267 1.00 73.06 177 ASN A O 1
ATOM 1458 N N . ILE A 1 178 ? -4.368 30.284 -56.037 1.00 75.88 178 ILE A N 1
ATOM 1459 C CA . ILE A 1 178 ? -3.927 28.881 -56.022 1.00 75.88 178 ILE A CA 1
ATOM 1460 C C . ILE A 1 178 ? -5.119 27.931 -56.181 1.00 75.88 178 ILE A C 1
ATOM 1462 O O . ILE A 1 178 ? -4.996 26.864 -56.792 1.00 75.88 178 ILE A O 1
ATOM 1466 N N . LYS A 1 179 ? -6.292 28.311 -55.669 1.00 73.38 179 LYS A N 1
ATOM 1467 C CA . LYS A 1 179 ? -7.515 27.524 -55.788 1.00 73.38 179 LYS A CA 1
ATOM 1468 C C . LYS A 1 179 ? -8.065 27.619 -57.211 1.00 73.38 179 LYS A C 1
ATOM 1470 O O . LYS A 1 179 ? -8.749 28.565 -57.592 1.00 73.38 179 LYS A O 1
ATOM 1475 N N . TYR A 1 180 ? -7.801 26.589 -58.007 1.00 74.19 180 TYR A N 1
ATOM 1476 C CA . TYR A 1 180 ? -8.415 26.475 -59.322 1.00 74.19 180 TYR A CA 1
ATOM 1477 C C . TYR A 1 180 ? -9.912 26.162 -59.192 1.00 74.19 180 TYR A C 1
ATOM 1479 O O . TYR A 1 180 ? -10.303 25.077 -58.763 1.00 74.19 180 TYR A O 1
ATOM 1487 N N . GLU A 1 181 ? -10.753 27.101 -59.614 1.00 73.56 181 GLU A N 1
ATOM 1488 C CA . GLU A 1 181 ? -12.194 26.902 -59.751 1.00 73.56 181 GLU A CA 1
ATOM 1489 C C . GLU A 1 181 ? -12.602 26.968 -61.226 1.00 73.56 181 GLU A C 1
ATOM 1491 O O . GLU A 1 181 ? -12.255 27.911 -61.945 1.00 73.56 181 GLU A O 1
ATOM 1496 N N . SER A 1 182 ? -13.371 25.970 -61.670 1.00 77.56 182 SER A N 1
ATOM 1497 C CA . SER A 1 182 ? -13.895 25.902 -63.037 1.00 77.56 182 SER A CA 1
ATOM 1498 C C . SER A 1 182 ? -14.797 27.101 -63.351 1.00 77.56 182 SER A C 1
ATOM 1500 O O . SER A 1 182 ? -15.618 27.524 -62.534 1.00 77.56 182 SER A O 1
ATOM 1502 N N . SER A 1 183 ? -14.693 27.626 -64.576 1.00 80.19 183 SER A N 1
ATOM 1503 C CA . SER A 1 183 ? -15.457 28.798 -65.034 1.00 80.19 183 SER A CA 1
ATOM 1504 C C . SER A 1 183 ? -16.979 28.591 -65.032 1.00 80.19 183 SER A C 1
ATOM 1506 O O . SER A 1 183 ? -17.727 29.571 -65.042 1.00 80.19 183 SER A O 1
ATOM 1508 N N . LEU A 1 184 ? -17.447 27.338 -65.021 1.00 81.00 184 LEU A N 1
ATOM 1509 C CA . LEU A 1 184 ? -18.866 26.985 -64.889 1.00 81.00 184 LEU A CA 1
ATOM 1510 C C . LEU A 1 184 ? -19.342 27.082 -63.436 1.00 81.00 184 LEU A C 1
ATOM 1512 O O . LEU A 1 184 ? -20.428 27.589 -63.180 1.00 81.00 184 LEU A O 1
ATOM 1516 N N . VAL A 1 185 ? -18.496 26.685 -62.484 1.00 80.12 185 VAL A N 1
ATOM 1517 C CA . VAL A 1 185 ? -18.800 26.747 -61.046 1.00 80.12 185 VAL A CA 1
ATOM 1518 C C . VAL A 1 185 ? -18.856 28.199 -60.571 1.00 80.12 185 VAL A C 1
ATOM 1520 O O . VAL A 1 185 ? -19.763 28.568 -59.830 1.00 80.12 185 VAL A O 1
ATOM 1523 N N . LYS A 1 186 ? -17.964 29.059 -61.083 1.00 83.38 186 LYS A N 1
ATOM 1524 C CA . LYS A 1 186 ? -18.019 30.508 -60.819 1.00 8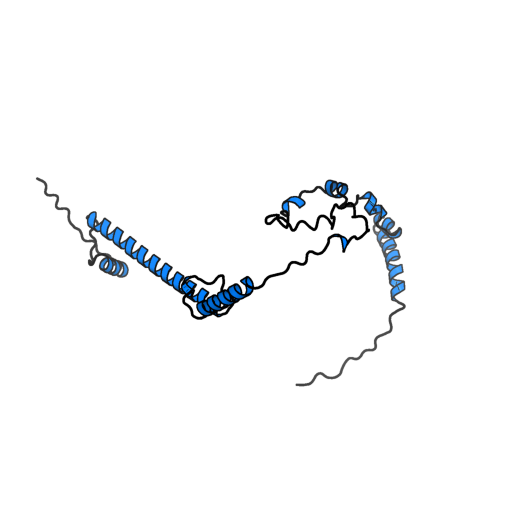3.38 186 LYS A CA 1
ATOM 1525 C C . LYS A 1 186 ? -19.314 31.150 -61.324 1.00 83.38 186 LYS A C 1
ATOM 1527 O O . LYS A 1 186 ? -19.847 32.037 -60.670 1.00 83.38 186 LYS A O 1
ATOM 1532 N N . ARG A 1 187 ? -19.826 30.696 -62.475 1.00 82.38 187 ARG A N 1
ATOM 1533 C CA . ARG A 1 187 ? -21.110 31.162 -63.023 1.00 82.38 187 ARG A CA 1
ATOM 1534 C C . ARG A 1 187 ? -22.293 30.680 -62.194 1.00 82.38 187 ARG A C 1
ATOM 1536 O O . ARG A 1 187 ? -23.164 31.485 -61.905 1.00 82.38 187 ARG A O 1
ATOM 1543 N N . LEU A 1 188 ? -22.276 29.423 -61.753 1.00 84.06 188 LEU A N 1
ATOM 1544 C CA . LEU A 1 188 ? -23.320 28.864 -60.893 1.00 84.06 188 LEU A CA 1
ATOM 1545 C C . LEU A 1 188 ? -23.435 29.624 -59.562 1.00 84.06 188 LEU A C 1
ATOM 1547 O O . LEU A 1 188 ? -24.540 29.918 -59.121 1.00 84.06 188 LEU A O 1
ATOM 1551 N N . MET A 1 189 ? -22.303 30.011 -58.966 1.00 78.88 189 MET A N 1
ATOM 1552 C CA . MET A 1 189 ? -22.263 30.832 -57.745 1.00 78.88 189 MET A CA 1
ATOM 1553 C C . MET A 1 189 ? -22.807 32.259 -57.937 1.00 78.88 189 MET A C 1
ATOM 1555 O O . MET A 1 189 ? -23.175 32.899 -56.957 1.00 78.88 189 MET A O 1
ATOM 1559 N N . ALA A 1 190 ? -22.837 32.766 -59.173 1.00 84.94 190 ALA A N 1
ATOM 1560 C CA . ALA A 1 190 ? -23.274 34.123 -59.501 1.00 84.94 190 ALA A CA 1
ATOM 1561 C C . ALA A 1 190 ? -24.729 34.200 -60.008 1.00 84.94 190 ALA A C 1
ATOM 1563 O O . ALA A 1 190 ? -25.205 35.294 -60.304 1.00 84.94 190 ALA A O 1
ATOM 1564 N N . CYS A 1 191 ? -25.435 33.072 -60.140 1.00 85.50 191 CYS A N 1
ATOM 1565 C CA . CYS A 1 191 ? -26.818 33.049 -60.615 1.00 85.50 191 CYS A CA 1
ATOM 1566 C C . CYS A 1 191 ? -27.788 33.593 -59.558 1.00 85.50 191 CYS A C 1
ATOM 1568 O O . CYS A 1 191 ? -27.821 33.119 -58.425 1.00 85.50 191 CYS A O 1
ATOM 1570 N N . GLU A 1 192 ? -28.622 34.558 -59.949 1.00 84.75 192 GLU A N 1
ATOM 1571 C CA . GLU A 1 192 ? -29.632 35.157 -59.066 1.00 84.75 192 GLU A CA 1
ATOM 1572 C C . GLU A 1 192 ? -30.942 34.353 -59.044 1.00 84.75 192 GLU A C 1
ATOM 1574 O O . GLU A 1 192 ? -31.707 34.429 -58.081 1.00 84.75 192 GLU A O 1
ATOM 1579 N N . THR A 1 193 ? -31.206 33.566 -60.094 1.00 86.25 193 THR A N 1
ATOM 1580 C CA . THR A 1 193 ? -32.445 32.799 -60.245 1.00 86.25 193 THR A CA 1
ATOM 1581 C C . THR A 1 193 ? -32.219 31.294 -60.096 1.00 86.25 193 THR A C 1
ATOM 1583 O O . THR A 1 193 ? -31.214 30.726 -60.527 1.00 86.25 193 THR A O 1
ATOM 1586 N N . VAL A 1 194 ? -33.187 30.631 -59.462 1.00 82.75 194 VAL A N 1
ATOM 1587 C CA . VAL A 1 194 ? -33.104 29.206 -59.110 1.00 82.75 194 VAL A CA 1
ATOM 1588 C C . VAL A 1 194 ? -33.180 28.307 -60.350 1.00 82.75 194 VAL A C 1
ATOM 1590 O O . VAL A 1 194 ? -32.510 27.281 -60.409 1.00 82.75 194 VAL A O 1
ATOM 1593 N N . GLU A 1 195 ? -33.958 28.697 -61.360 1.00 85.62 195 GLU A N 1
ATOM 1594 C CA . GLU A 1 195 ? -34.125 27.923 -62.598 1.00 85.62 195 GLU A CA 1
ATOM 1595 C C . GLU A 1 195 ? -32.830 27.876 -63.426 1.00 85.62 195 GLU A C 1
ATOM 1597 O O . GLU A 1 195 ? -32.434 26.808 -63.892 1.00 85.62 195 GLU A O 1
ATOM 1602 N N . GLU A 1 196 ? -32.117 29.001 -63.538 1.00 85.81 196 GLU A N 1
ATOM 1603 C CA . GLU A 1 196 ? -30.818 29.074 -64.224 1.00 85.81 196 GLU A CA 1
ATOM 1604 C C . GLU A 1 196 ? -29.731 28.289 -63.483 1.00 85.81 196 GLU A C 1
ATOM 1606 O O . GLU A 1 196 ? -28.894 27.634 -64.109 1.00 85.81 196 GLU A O 1
ATOM 1611 N N . MET A 1 197 ? -29.770 28.305 -62.148 1.00 85.69 197 MET A N 1
ATOM 1612 C CA . MET A 1 197 ? -28.865 27.518 -61.315 1.00 85.69 197 MET A CA 1
ATOM 1613 C C . MET A 1 197 ? -29.035 26.016 -61.577 1.00 85.69 197 MET A C 1
ATOM 1615 O O . MET A 1 197 ? -28.037 25.313 -61.741 1.00 85.69 197 MET A O 1
ATOM 1619 N N . TYR A 1 198 ? -30.278 25.522 -61.646 1.00 86.69 198 TYR A N 1
ATOM 1620 C CA . TYR A 1 198 ? -30.541 24.110 -61.936 1.00 86.69 198 TYR A CA 1
ATOM 1621 C C . TYR A 1 198 ? -30.140 23.723 -63.363 1.00 86.69 198 TYR A C 1
ATOM 1623 O O . TYR A 1 198 ? -29.526 22.675 -63.540 1.00 86.69 198 TYR A O 1
ATOM 1631 N N . ALA A 1 199 ? -30.388 24.582 -64.355 1.00 85.69 199 ALA A N 1
ATOM 1632 C CA . ALA A 1 199 ? -29.958 24.327 -65.731 1.00 85.69 199 ALA A CA 1
ATOM 1633 C C . ALA A 1 199 ? -28.424 24.212 -65.851 1.00 85.69 199 ALA A C 1
ATOM 1635 O O . ALA A 1 199 ? -27.914 23.266 -66.449 1.00 85.69 199 ALA A O 1
ATOM 1636 N N . LEU A 1 200 ? -27.672 25.124 -65.221 1.00 84.25 200 LEU A N 1
ATOM 1637 C CA . LEU A 1 200 ? -26.205 25.057 -65.201 1.00 84.25 200 LEU A CA 1
ATOM 1638 C C . LEU A 1 200 ? -25.677 23.870 -64.384 1.00 84.25 200 LEU A C 1
ATOM 1640 O O . LEU A 1 200 ? -24.636 23.307 -64.727 1.00 84.25 200 LEU A O 1
ATOM 1644 N N . ALA A 1 201 ? -26.369 23.480 -63.311 1.00 84.31 201 ALA A N 1
ATOM 1645 C CA . ALA A 1 201 ? -26.018 22.295 -62.532 1.00 84.31 201 ALA A CA 1
ATOM 1646 C C . ALA A 1 201 ? -26.184 21.010 -63.358 1.00 84.31 201 ALA A C 1
ATOM 1648 O O . ALA A 1 201 ? -25.304 20.146 -63.324 1.00 84.31 201 ALA A O 1
ATOM 1649 N N . ASP A 1 202 ? -27.265 20.910 -64.134 1.00 82.88 202 ASP A N 1
ATOM 1650 C CA . ASP A 1 202 ? -27.509 19.784 -65.034 1.00 82.88 202 ASP A CA 1
ATOM 1651 C C . ASP A 1 202 ? -26.478 19.721 -66.165 1.00 82.88 202 ASP A C 1
ATOM 1653 O O . ASP A 1 202 ? -26.031 18.626 -66.503 1.00 82.88 202 ASP A O 1
ATOM 1657 N N . ASP A 1 203 ? -26.006 20.857 -66.684 1.00 82.75 203 ASP A N 1
ATOM 1658 C CA . ASP A 1 203 ? -24.909 20.887 -67.660 1.00 82.75 203 ASP A CA 1
ATOM 1659 C C . ASP A 1 203 ? -23.580 20.403 -67.052 1.00 82.75 203 ASP A C 1
ATOM 1661 O O . ASP A 1 203 ? -22.853 19.618 -67.668 1.00 82.75 203 ASP A O 1
ATOM 1665 N N . ILE A 1 204 ? -23.260 20.816 -65.819 1.00 81.56 204 ILE A N 1
AT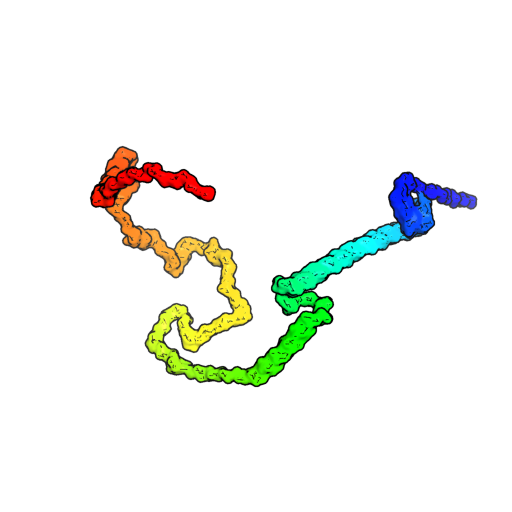OM 1666 C CA . ILE A 1 204 ? -22.044 20.375 -65.112 1.00 81.56 204 ILE A CA 1
ATOM 1667 C C . ILE A 1 204 ? -22.094 18.863 -64.829 1.00 81.56 204 ILE A C 1
ATOM 1669 O O . ILE A 1 204 ? -21.102 18.157 -65.026 1.00 81.56 204 ILE A O 1
ATOM 1673 N N . ILE A 1 205 ? -23.241 18.353 -64.375 1.00 81.19 205 ILE A N 1
ATOM 1674 C CA . ILE A 1 205 ? -23.422 16.943 -63.996 1.00 81.19 205 ILE A CA 1
ATOM 1675 C C . ILE A 1 205 ? -23.643 16.049 -65.226 1.00 81.19 205 ILE A C 1
ATOM 1677 O O . ILE A 1 205 ? -23.201 14.898 -65.246 1.00 81.19 205 ILE A O 1
ATOM 1681 N N . GLY A 1 206 ? -24.296 16.552 -66.272 1.00 69.94 206 GLY A N 1
ATOM 1682 C CA . GLY A 1 206 ? -24.564 15.831 -67.517 1.00 69.94 206 GLY A CA 1
ATOM 1683 C C . GLY A 1 206 ? -23.283 15.437 -68.251 1.00 69.94 206 GLY A C 1
ATOM 1684 O O . GLY A 1 206 ? -23.167 14.308 -68.736 1.00 69.94 206 GLY A O 1
ATOM 1685 N N . VAL A 1 207 ? -22.269 16.307 -68.230 1.00 61.53 207 VAL A N 1
ATOM 1686 C CA . VAL A 1 207 ? -20.926 15.989 -68.743 1.00 61.53 207 VAL A CA 1
ATOM 1687 C C . VAL A 1 207 ? -20.278 14.839 -67.957 1.00 61.53 207 VAL A C 1
ATOM 1689 O O . VAL A 1 207 ? -19.591 14.016 -68.551 1.00 61.53 207 VAL A O 1
ATOM 1692 N N . LEU A 1 208 ? -20.540 14.711 -66.651 1.00 58.69 208 LEU A N 1
ATOM 1693 C CA . LEU A 1 208 ? -20.008 13.616 -65.824 1.00 58.69 208 LEU A CA 1
ATOM 1694 C C . LEU A 1 208 ? -20.743 12.285 -66.052 1.00 58.69 208 LEU A C 1
ATOM 1696 O O . LEU A 1 208 ? -20.104 11.237 -66.103 1.00 58.69 208 LEU A O 1
ATOM 1700 N N . LYS A 1 209 ? -22.070 12.303 -66.243 1.00 60.75 209 LYS A N 1
ATOM 1701 C CA . LYS A 1 209 ? -22.866 11.078 -66.474 1.00 60.75 209 LYS A CA 1
ATOM 1702 C C . LYS A 1 209 ? -22.544 10.377 -67.795 1.00 60.75 209 LYS A C 1
ATOM 1704 O O . LYS A 1 209 ? -22.570 9.154 -67.853 1.00 60.75 209 LYS A O 1
ATOM 1709 N N . THR A 1 210 ? -22.199 11.128 -68.839 1.00 57.28 210 THR A N 1
ATOM 1710 C CA . THR A 1 210 ? -21.848 10.550 -70.153 1.00 57.28 210 THR A CA 1
ATOM 1711 C C . THR A 1 210 ? -20.514 9.789 -70.164 1.00 57.28 210 THR A C 1
ATOM 1713 O O . THR A 1 210 ? -20.256 9.039 -71.102 1.00 57.28 210 THR A O 1
ATOM 1716 N N . ILE A 1 211 ? -19.684 9.936 -69.124 1.00 58.66 211 ILE A N 1
ATOM 1717 C CA . ILE A 1 211 ? -18.398 9.236 -68.985 1.00 58.66 211 ILE A CA 1
ATOM 1718 C C . ILE A 1 211 ? -18.584 7.827 -68.382 1.00 58.66 211 ILE A C 1
ATOM 1720 O O . ILE A 1 211 ? -17.867 6.904 -68.765 1.00 58.66 211 ILE A O 1
ATOM 1724 N N . ASP A 1 212 ? -19.570 7.626 -67.500 1.00 55.81 212 ASP A N 1
ATOM 1725 C CA . ASP A 1 212 ? -19.762 6.358 -66.769 1.00 55.81 212 ASP A CA 1
ATOM 1726 C C . ASP A 1 212 ? -20.501 5.266 -67.574 1.00 55.81 212 ASP A C 1
ATOM 1728 O O . ASP A 1 212 ? -20.276 4.070 -67.353 1.00 55.81 212 ASP A O 1
ATOM 1732 N N . ASP A 1 213 ? -21.334 5.635 -68.552 1.00 52.94 213 ASP A N 1
ATOM 1733 C CA . ASP A 1 213 ? -22.178 4.679 -69.294 1.00 52.94 213 ASP A CA 1
ATOM 1734 C C . ASP A 1 213 ? -21.415 3.825 -70.331 1.00 52.94 213 ASP A C 1
ATOM 1736 O O . ASP A 1 213 ? -21.957 2.852 -70.854 1.00 52.94 213 ASP A O 1
ATOM 1740 N N . SER A 1 214 ? -20.130 4.099 -70.586 1.00 54.78 214 SER A N 1
ATOM 1741 C CA . SER A 1 214 ? -19.279 3.248 -71.439 1.00 54.78 214 SER A CA 1
ATOM 1742 C C . SER A 1 214 ? -18.825 1.943 -70.757 1.00 54.78 214 SER A C 1
ATOM 1744 O O . SER A 1 214 ? -18.197 1.113 -71.419 1.00 54.78 214 SER A O 1
ATOM 1746 N N . SER A 1 215 ? -19.070 1.755 -69.453 1.00 56.91 215 SER A N 1
ATOM 1747 C CA . SER A 1 215 ? -18.371 0.735 -68.646 1.00 56.91 215 SER A CA 1
ATOM 1748 C C . SER A 1 215 ? -19.243 -0.357 -68.004 1.00 56.91 215 SER A C 1
ATOM 1750 O O . SER A 1 215 ? -18.704 -1.232 -67.326 1.00 56.91 215 SER A O 1
ATOM 1752 N N . ARG A 1 216 ? -20.567 -0.377 -68.213 1.00 48.72 216 ARG A N 1
ATOM 1753 C CA . ARG A 1 216 ? -21.456 -1.351 -67.542 1.00 48.72 216 ARG A CA 1
ATOM 1754 C C . ARG A 1 216 ? -21.845 -2.538 -68.437 1.00 48.72 216 ARG A C 1
ATOM 1756 O O . ARG A 1 216 ? -22.537 -2.368 -69.436 1.00 48.72 216 ARG A O 1
ATOM 1763 N N . VAL A 1 217 ? -21.432 -3.745 -68.037 1.00 50.41 217 VAL A N 1
ATOM 1764 C CA . VAL A 1 217 ? -21.895 -5.047 -68.573 1.00 50.41 217 VAL A CA 1
ATOM 1765 C C . VAL A 1 217 ? -23.100 -5.536 -67.739 1.00 50.41 217 VAL A C 1
ATOM 1767 O O . VAL A 1 217 ? -23.113 -5.260 -66.539 1.00 50.41 217 VAL A O 1
ATOM 1770 N N . PRO A 1 218 ? -24.113 -6.230 -68.306 1.00 51.56 218 PRO A N 1
ATOM 1771 C CA . PRO A 1 218 ? -25.290 -6.668 -67.549 1.00 51.56 218 PRO A CA 1
ATOM 1772 C C . PRO A 1 218 ? -24.982 -7.901 -66.688 1.00 51.56 218 PRO A C 1
ATOM 1774 O O . PRO A 1 218 ? -24.383 -8.855 -67.181 1.00 51.56 218 PRO A O 1
ATOM 1777 N N . GLU A 1 219 ? -25.417 -7.896 -65.426 1.00 46.91 219 GLU A N 1
ATOM 1778 C CA . GLU A 1 219 ? -25.297 -9.046 -64.523 1.00 46.91 219 GLU A CA 1
ATOM 1779 C C . GLU A 1 219 ? -26.490 -10.001 -64.662 1.00 46.91 219 GLU A C 1
ATOM 1781 O O . GLU A 1 219 ? -27.645 -9.603 -64.494 1.00 46.91 219 GLU A O 1
ATOM 1786 N N . ASP A 1 220 ? -26.194 -11.270 -64.950 1.00 39.62 220 ASP A N 1
ATOM 1787 C CA . ASP A 1 220 ? -27.161 -12.364 -64.950 1.00 39.62 220 ASP A CA 1
ATOM 1788 C C . ASP A 1 220 ? -27.379 -12.917 -63.532 1.00 39.62 220 ASP A C 1
ATOM 1790 O O . ASP A 1 220 ? -26.447 -13.211 -62.782 1.00 39.62 220 ASP A O 1
ATOM 1794 N N . ASN A 1 221 ? -28.659 -13.085 -63.204 1.00 45.12 221 ASN A N 1
ATOM 1795 C CA . ASN A 1 221 ? -29.195 -13.610 -61.954 1.00 45.12 221 ASN A CA 1
ATOM 1796 C C . ASN A 1 221 ? -28.744 -15.052 -61.664 1.00 45.12 221 ASN A C 1
ATOM 1798 O O . ASN A 1 221 ? -29.003 -15.954 -62.461 1.00 45.12 221 ASN A O 1
ATOM 1802 N N . ILE A 1 222 ? -28.216 -15.300 -60.462 1.00 38.38 222 ILE A N 1
ATOM 1803 C CA . ILE A 1 222 ? -28.141 -16.646 -59.873 1.00 38.38 222 ILE A CA 1
ATOM 1804 C C . ILE A 1 222 ? -28.649 -16.566 -58.429 1.00 38.38 222 ILE A C 1
ATOM 1806 O O . ILE A 1 222 ? -27.891 -16.361 -57.483 1.00 38.38 222 ILE A O 1
ATOM 1810 N N . SER A 1 223 ? -29.964 -16.704 -58.268 1.00 44.50 223 SER A N 1
ATOM 1811 C CA . SER A 1 223 ? -30.589 -17.113 -57.012 1.00 44.50 223 SER A CA 1
ATOM 1812 C C . SER A 1 223 ? -30.779 -18.631 -57.010 1.00 44.50 223 SER A C 1
ATOM 1814 O O . SER A 1 223 ? -31.047 -19.226 -58.050 1.00 44.50 223 SER A O 1
ATOM 1816 N N . ASP A 1 224 ? -30.713 -19.208 -55.813 1.00 39.78 224 ASP A N 1
ATOM 1817 C CA . ASP A 1 224 ? -31.067 -20.584 -55.452 1.00 39.78 224 ASP A CA 1
ATOM 1818 C C . ASP A 1 224 ? -30.048 -21.677 -55.775 1.00 39.78 224 ASP A C 1
ATOM 1820 O O . ASP A 1 224 ? -30.100 -22.341 -56.805 1.00 39.78 224 ASP A O 1
ATOM 1824 N N . THR A 1 225 ? -29.196 -21.989 -54.792 1.00 38.53 225 THR A N 1
ATOM 1825 C CA . THR A 1 225 ? -29.085 -23.373 -54.298 1.00 38.53 225 THR A CA 1
ATOM 1826 C C . THR A 1 225 ? -28.322 -23.462 -52.971 1.00 38.53 225 THR A C 1
ATOM 1828 O O . THR A 1 225 ? -27.158 -23.097 -52.873 1.00 38.53 225 THR A O 1
ATOM 1831 N N . LEU A 1 226 ? -29.000 -24.064 -51.985 1.00 41.75 226 LEU A N 1
ATOM 1832 C CA . LEU A 1 226 ? -28.447 -24.805 -50.841 1.00 41.75 226 LEU A CA 1
ATOM 1833 C C . LEU A 1 226 ? -28.082 -24.026 -49.567 1.00 41.75 226 LEU A C 1
ATOM 1835 O O . LEU A 1 226 ? -26.945 -23.965 -49.111 1.00 41.75 226 LEU A O 1
ATOM 1839 N N . VAL A 1 227 ? -29.151 -23.618 -48.881 1.00 46.03 227 VAL A N 1
ATOM 1840 C CA . VAL A 1 227 ? -29.318 -23.911 -47.449 1.00 46.03 227 VAL A CA 1
ATOM 1841 C C . VAL A 1 227 ? -29.282 -25.436 -47.243 1.00 46.03 227 VAL A C 1
ATOM 1843 O O . VAL A 1 227 ? -30.138 -26.122 -47.795 1.00 46.03 227 VAL A O 1
ATOM 1846 N N . SER A 1 228 ? -28.324 -25.951 -46.460 1.00 37.53 228 SER A N 1
ATOM 1847 C CA . SER A 1 228 ? -28.461 -27.057 -45.479 1.00 37.53 228 SER A CA 1
ATOM 1848 C C . SER A 1 228 ? -27.119 -27.767 -45.226 1.00 37.53 228 SER A C 1
ATOM 1850 O O . SER A 1 228 ? -26.612 -28.466 -46.096 1.00 37.53 228 SER A O 1
ATOM 1852 N N . ALA A 1 229 ? -26.577 -27.563 -44.023 1.00 41.03 229 ALA A N 1
ATOM 1853 C CA . ALA A 1 229 ? -25.707 -28.449 -43.231 1.00 41.03 229 ALA A CA 1
ATOM 1854 C C . ALA A 1 229 ? -25.363 -27.627 -41.964 1.00 41.03 229 ALA A C 1
ATOM 1856 O O . ALA A 1 229 ? -24.780 -26.555 -42.103 1.00 41.03 229 ALA A O 1
ATOM 1857 N N . THR A 1 230 ? -25.828 -27.868 -40.730 1.00 42.06 230 THR A N 1
ATOM 1858 C CA . THR A 1 230 ? -25.800 -29.098 -39.906 1.00 42.06 230 THR A CA 1
ATOM 1859 C C . THR A 1 230 ? -24.647 -30.022 -40.212 1.00 42.06 230 THR A C 1
ATOM 1861 O O . THR A 1 230 ? -24.708 -30.660 -41.284 1.00 42.06 230 THR A O 1
#

Organism: Dendroctonus ponderosae (NCBI:txid77166)

Sequence (230 aa):
MLIFSADLLPVFFNIPQVRTRIEKLMGTNYVSLTDRNYMQKLQERILEDYEEQMQKRIKVRQEEEMERVKNLVLAGKIPLDQAPPEMAQHPIMLIENYCNQKIAERRAKIKIYRVKIPTYLYWDDTPDPPSGLSIESGHVFRQQGEKLCHPVELHLGASQDEDIENGYLMGSEQYDNIKYESSLVKRLMACETVEEMYALADDIIGVLKTIDDSSRVPEDNISDTLVSAT

Secondary structure (DSSP, 8-state):
----------B--S-HHHHHHHHHHHS-S-B-TT-HHHHHHHHHHHHHHHHHHHHHHHHHHHHHHHHHHHHHHHTTSS-GGG--GGGGGSHHHHHHHHHHHHHHHHHHH---------GGGG---SPPPTTS--SSS------TT--SS--GGGTTT--HHHHHHTTSS--HHHHHHHS---HHHHHHHT--SHHHHHHHHHHHHHHHHHHHTTSPPPPPP---------